Protein AF-A0AAW3TTT3-F1 (afdb_monomer_lite)

Secondary structure (DSSP, 8-state):
--------------PPPPPPPPTTSSS--------------------------------------PPP-PPPTTS-HHHHHHHHTS-HHHHHHHHHHHHHHHHHHHHHHHHHHHHHHHHHHHHHHHHHHHHHHHHHHHHHHSS-PPPPPPGGGGGSGGGHHHHHHHHHHHHHHHHHHHHHHHHHHHHHHHHHHHHHHHHHHHHHHHHHHHHHHHTHHHHSHHHHHHHHHHHHHHHHHTT--HHHHTT--HHHHHHHHHHHHHHHHHHHHHHHHHHHHHHHHHHTSPPP----TT-----PPP---------------

Foldseek 3Di:
DDDDDDDDDDDDDDDDDDDDDDPPPPPDDDDDDDDDDDDDDDDDDDDDDDDDDDDDDDDDDDPPCDPDQDDDPPDDPVVVVVLVVDDPVVNVVVSVVVVVVVVVVVVVVVVVVVVVVVVVVVVVVVVVVVVVVLVVVLVVLPPDQQDQQDPVLVVDPVSVVVSVVSNVSNVVSVVSNVVSVVVVVVVVVVVVVVVVVVVVVQVVVQLVLLCVLPPPCSVDPVSVVVLLVLLQVLCVVVPQHPVNSVVDTSVRSSVSVVVVVVVVVVVVVVVVVVVVCVVVVVVVDPDDPPPPPPDDDDDDDDPDDDDDDDDDDDDDD

Structure (mmCIF, N/CA/C/O backbone):
data_AF-A0AAW3TTT3-F1
#
_entry.id   AF-A0AAW3TTT3-F1
#
loop_
_atom_site.group_PDB
_atom_site.id
_atom_site.type_symbol
_atom_site.label_atom_id
_atom_site.label_alt_id
_atom_site.label_comp_id
_atom_site.label_asym_id
_atom_site.label_entity_id
_atom_site.label_seq_id
_atom_site.pdbx_PDB_ins_code
_atom_site.Cartn_x
_atom_site.Cartn_y
_atom_site.Cartn_z
_atom_site.occupancy
_atom_site.B_iso_or_equiv
_atom_site.auth_seq_id
_atom_site.auth_comp_id
_atom_site.auth_asym_id
_atom_site.auth_atom_id
_atom_site.pdbx_PDB_model_num
ATOM 1 N N . MET A 1 1 ? 56.295 34.995 5.410 1.00 41.41 1 MET A N 1
ATOM 2 C CA . MET A 1 1 ? 55.634 36.148 4.771 1.00 41.41 1 MET A CA 1
ATOM 3 C C . MET A 1 1 ? 54.148 35.883 4.845 1.00 41.41 1 MET A C 1
ATOM 5 O O . MET A 1 1 ? 53.588 35.241 3.969 1.00 41.41 1 MET A O 1
ATOM 9 N N . ASP A 1 2 ? 53.576 36.289 5.971 1.00 46.44 2 ASP A N 1
ATOM 10 C CA . ASP A 1 2 ? 52.146 36.433 6.193 1.00 46.44 2 ASP A CA 1
ATOM 11 C C . ASP A 1 2 ? 51.603 37.568 5.333 1.00 46.44 2 ASP A C 1
ATOM 13 O O . ASP A 1 2 ? 52.196 38.645 5.344 1.00 46.44 2 ASP A O 1
ATOM 17 N N . ILE A 1 3 ? 50.460 37.353 4.679 1.00 48.94 3 ILE A N 1
ATOM 18 C CA . ILE A 1 3 ? 49.398 38.362 4.618 1.00 48.94 3 ILE A CA 1
ATOM 19 C C . ILE A 1 3 ? 48.065 37.623 4.761 1.00 48.94 3 ILE A C 1
ATOM 21 O O . ILE A 1 3 ? 47.605 36.931 3.855 1.00 48.94 3 ILE A O 1
ATOM 25 N N . GLN A 1 4 ? 47.485 37.772 5.949 1.00 43.22 4 GLN A N 1
ATOM 26 C CA . GLN A 1 4 ? 46.072 37.570 6.239 1.00 43.22 4 GLN A CA 1
ATOM 27 C C . GLN A 1 4 ? 45.239 38.567 5.425 1.00 43.22 4 GLN A C 1
ATOM 29 O O . GLN A 1 4 ? 45.586 39.743 5.322 1.00 43.22 4 GLN A O 1
ATOM 34 N N . THR A 1 5 ? 44.094 38.136 4.906 1.00 57.09 5 THR A N 1
ATOM 35 C CA . THR A 1 5 ? 42.987 39.055 4.627 1.00 57.09 5 THR A CA 1
ATOM 36 C C . THR A 1 5 ? 41.700 38.394 5.086 1.00 57.09 5 THR A C 1
ATOM 38 O O . THR A 1 5 ? 41.160 37.500 4.443 1.00 57.09 5 THR A O 1
ATOM 41 N N . GLU A 1 6 ? 41.270 38.844 6.255 1.00 47.69 6 GLU A N 1
ATOM 42 C CA . GLU A 1 6 ? 39.963 38.647 6.854 1.00 47.69 6 GLU A CA 1
ATOM 43 C C . GLU A 1 6 ? 39.172 39.938 6.611 1.00 47.69 6 GLU A C 1
ATOM 45 O O . GLU A 1 6 ? 39.581 40.989 7.093 1.00 4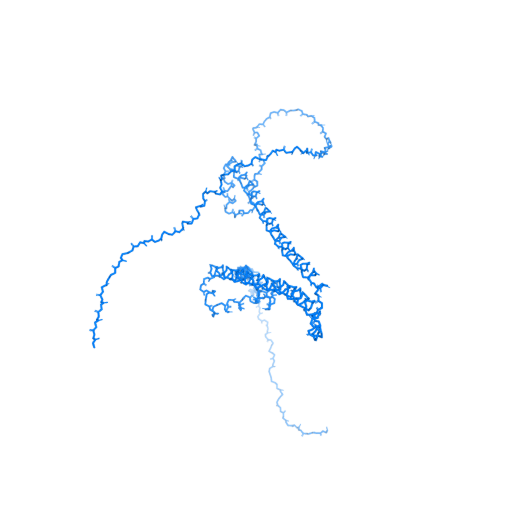7.69 6 GLU A O 1
ATOM 50 N N . VAL A 1 7 ? 38.065 39.868 5.863 1.00 49.41 7 VAL A N 1
ATOM 51 C CA . VAL A 1 7 ? 36.917 40.785 5.980 1.00 49.41 7 VAL A CA 1
ATOM 52 C C . VAL A 1 7 ? 35.654 39.996 5.607 1.00 49.41 7 VAL A C 1
ATOM 54 O O . VAL A 1 7 ? 35.405 39.741 4.436 1.00 49.41 7 VAL A O 1
ATOM 57 N N . ALA A 1 8 ? 34.965 39.504 6.640 1.00 44.03 8 ALA A N 1
ATOM 58 C CA . ALA A 1 8 ? 33.562 39.757 7.013 1.00 44.03 8 ALA A CA 1
ATOM 59 C C . ALA A 1 8 ? 32.440 39.953 5.943 1.00 44.03 8 ALA A C 1
ATOM 61 O O . ALA A 1 8 ? 32.685 40.329 4.803 1.00 44.03 8 ALA A O 1
ATOM 62 N N . PRO A 1 9 ? 31.169 39.717 6.336 1.00 47.50 9 PRO A N 1
ATOM 63 C CA . PRO A 1 9 ? 30.180 38.975 5.557 1.00 47.50 9 PRO A CA 1
ATOM 64 C C . PRO A 1 9 ? 29.129 39.864 4.875 1.00 47.50 9 PRO A C 1
ATOM 66 O O . PRO A 1 9 ? 28.714 40.885 5.418 1.00 47.50 9 PRO A O 1
ATOM 69 N N . SER A 1 10 ? 28.635 39.435 3.712 1.00 47.44 10 SER A N 1
ATOM 70 C CA . SER A 1 10 ? 27.500 40.069 3.032 1.00 47.44 10 SER A CA 1
ATOM 71 C C . SER A 1 10 ? 26.221 39.258 3.238 1.00 47.44 10 SER A C 1
ATOM 73 O O . SER A 1 10 ? 26.078 38.142 2.749 1.00 47.44 10 SER A O 1
ATOM 75 N N . GLU A 1 11 ? 25.359 39.854 4.053 1.00 41.28 11 GLU A N 1
ATOM 76 C CA . GLU A 1 11 ? 23.896 39.904 4.037 1.00 41.28 11 GLU A CA 1
ATOM 77 C C . GLU A 1 11 ? 23.086 38.852 3.257 1.00 41.28 11 GLU A C 1
ATOM 79 O O . GLU A 1 11 ? 23.203 38.633 2.053 1.00 41.28 11 GLU A O 1
ATOM 84 N N . GLN A 1 12 ? 22.140 38.300 4.017 1.00 41.38 12 GLN A N 1
ATOM 85 C CA . GLN A 1 12 ? 20.938 37.588 3.614 1.00 41.38 12 GLN A CA 1
ATOM 86 C C . GLN A 1 12 ? 20.256 38.162 2.366 1.00 41.38 12 GLN A C 1
ATOM 88 O O . GLN A 1 12 ? 19.841 39.316 2.329 1.00 41.38 12 GLN A O 1
ATOM 93 N N . THR A 1 13 ? 19.946 37.276 1.425 1.00 39.47 13 THR A N 1
ATOM 94 C CA . THR A 1 13 ? 18.666 37.325 0.713 1.00 39.47 13 THR A CA 1
ATOM 95 C C . THR A 1 13 ? 17.972 35.982 0.962 1.00 39.47 13 THR A C 1
ATOM 97 O O . THR A 1 13 ? 18.547 34.947 0.619 1.00 39.47 13 THR A O 1
ATOM 100 N N . PRO A 1 14 ? 16.790 35.938 1.603 1.00 41.44 14 PRO A N 1
ATOM 101 C CA . PRO A 1 14 ? 16.060 34.692 1.776 1.00 41.44 14 PRO A CA 1
ATOM 102 C C . PRO A 1 14 ? 15.485 34.287 0.416 1.00 41.44 14 PRO A C 1
ATOM 104 O O . PRO A 1 14 ? 14.580 34.935 -0.108 1.00 41.44 14 PRO A O 1
ATOM 107 N N . ALA A 1 15 ? 16.035 33.229 -0.177 1.00 41.84 15 ALA A N 1
ATOM 108 C CA . ALA A 1 15 ? 15.422 32.588 -1.327 1.00 41.84 15 ALA A CA 1
ATOM 109 C C . ALA A 1 15 ? 14.057 32.035 -0.898 1.00 41.84 15 ALA A C 1
ATOM 111 O O . ALA A 1 15 ? 13.948 31.256 0.051 1.00 41.84 15 ALA A O 1
ATOM 112 N N . ALA A 1 16 ? 13.025 32.518 -1.581 1.00 41.75 16 ALA A N 1
ATOM 113 C CA . ALA A 1 16 ? 11.632 32.198 -1.361 1.00 41.75 16 ALA A CA 1
ATOM 114 C C . ALA A 1 16 ? 11.390 30.681 -1.341 1.00 41.75 16 ALA A C 1
ATOM 116 O O . ALA A 1 16 ? 11.766 29.955 -2.261 1.00 41.75 16 ALA A O 1
ATOM 117 N N . GLN A 1 17 ? 10.715 30.232 -0.285 1.00 45.31 17 GLN A N 1
ATOM 118 C CA . GLN A 1 17 ? 10.024 28.949 -0.242 1.00 45.31 17 GLN A CA 1
ATOM 119 C C . GLN A 1 17 ? 9.038 28.871 -1.420 1.00 45.31 17 GLN A C 1
ATOM 121 O O . GLN A 1 17 ? 8.260 29.812 -1.603 1.00 45.31 17 GLN A O 1
ATOM 126 N N . PRO A 1 18 ? 8.994 27.778 -2.200 1.00 46.84 18 PRO A N 1
ATOM 127 C CA . PRO A 1 18 ? 7.818 27.504 -3.006 1.00 46.84 18 PRO A CA 1
ATOM 128 C C . PRO A 1 18 ? 6.651 27.223 -2.052 1.00 46.84 18 PRO A C 1
ATOM 130 O O . PRO A 1 18 ? 6.706 26.313 -1.224 1.00 46.84 18 PRO A O 1
ATOM 133 N N . ALA A 1 19 ? 5.622 28.064 -2.139 1.00 42.94 19 ALA A N 1
ATOM 134 C CA . ALA A 1 19 ? 4.379 27.918 -1.403 1.00 42.94 19 ALA A CA 1
ATOM 135 C C . ALA A 1 19 ? 3.766 26.535 -1.666 1.00 42.94 19 ALA A C 1
ATOM 137 O O . ALA A 1 19 ? 3.657 26.099 -2.813 1.00 42.94 19 ALA A O 1
ATOM 138 N N . ALA A 1 20 ? 3.358 25.856 -0.594 1.00 45.72 20 ALA A N 1
ATOM 139 C CA . ALA A 1 20 ? 2.513 24.677 -0.683 1.00 45.72 20 ALA A CA 1
ATOM 140 C C . ALA A 1 20 ? 1.214 25.031 -1.438 1.00 45.72 20 ALA A C 1
ATOM 142 O O . ALA A 1 20 ? 0.653 26.103 -1.182 1.00 45.72 20 ALA A O 1
ATOM 143 N N . PRO A 1 21 ? 0.716 24.175 -2.348 1.00 45.91 21 PRO A N 1
ATOM 144 C CA . PRO A 1 21 ? -0.582 24.403 -2.965 1.00 45.91 21 PRO A CA 1
ATOM 145 C C . PRO A 1 21 ? -1.667 24.390 -1.882 1.00 45.91 21 PRO A C 1
ATOM 147 O O . PRO A 1 21 ? -1.799 23.440 -1.110 1.00 45.91 21 PRO A O 1
ATOM 150 N N . SER A 1 22 ? -2.410 25.494 -1.809 1.00 40.44 22 SER A N 1
ATOM 151 C CA . SER A 1 22 ? -3.561 25.668 -0.929 1.00 40.44 22 SER A CA 1
ATOM 152 C C . SER A 1 22 ? -4.666 24.676 -1.298 1.00 40.44 22 SER A C 1
ATOM 154 O O . SER A 1 22 ? -4.992 24.501 -2.470 1.00 40.44 22 SER A O 1
ATOM 156 N N . LEU A 1 23 ? -5.284 24.071 -0.284 1.00 44.44 23 LEU A N 1
ATOM 157 C CA . LEU A 1 23 ? -6.345 23.060 -0.371 1.00 44.44 23 LEU A CA 1
ATOM 158 C C . LEU A 1 23 ? -7.717 23.636 -0.803 1.00 44.44 23 LEU A C 1
ATOM 160 O O . LEU A 1 23 ? -8.756 23.044 -0.518 1.00 44.44 23 LEU A O 1
ATOM 164 N N . THR A 1 24 ? -7.725 24.803 -1.452 1.00 42.41 24 THR A N 1
ATOM 165 C CA . THR A 1 24 ? -8.931 25.595 -1.751 1.00 42.41 24 THR A CA 1
ATOM 166 C C . THR A 1 24 ? -9.282 25.626 -3.245 1.00 42.41 24 THR A C 1
ATOM 168 O O . THR A 1 24 ? -10.415 25.946 -3.578 1.00 42.41 24 THR A O 1
ATOM 171 N N . ASP A 1 25 ? -8.389 25.191 -4.140 1.00 43.12 25 ASP A N 1
ATOM 172 C CA . ASP A 1 25 ? -8.646 25.160 -5.595 1.00 43.12 25 ASP A CA 1
ATOM 173 C C . ASP A 1 25 ? -9.154 23.796 -6.115 1.00 43.12 25 ASP A C 1
ATOM 175 O O . ASP A 1 25 ? -9.254 23.579 -7.318 1.00 43.12 25 ASP A O 1
ATOM 179 N N . MET A 1 26 ? -9.504 22.856 -5.225 1.00 40.53 26 MET A N 1
ATOM 180 C CA . MET A 1 26 ? -9.947 21.499 -5.601 1.00 40.53 26 MET A CA 1
ATOM 181 C C . MET A 1 26 ? -11.478 21.296 -5.562 1.00 40.53 26 MET A C 1
ATOM 183 O O . MET A 1 26 ? -11.945 20.161 -5.630 1.00 40.53 26 MET A O 1
ATOM 187 N N . TYR A 1 27 ? -12.261 22.377 -5.442 1.00 51.97 27 TYR A N 1
ATOM 188 C CA . TYR A 1 27 ? -13.736 22.353 -5.434 1.00 51.97 27 TYR A CA 1
ATOM 189 C C . TYR A 1 27 ? -14.344 23.524 -6.217 1.00 51.97 27 TYR A C 1
ATOM 191 O O . TYR A 1 27 ? -15.180 24.268 -5.706 1.00 51.97 27 TYR A O 1
ATOM 199 N N . GLY A 1 28 ? -13.922 23.703 -7.464 1.00 48.12 28 GLY A N 1
ATOM 200 C CA . GLY A 1 28 ? -14.457 24.765 -8.307 1.00 48.12 28 GLY A CA 1
ATOM 201 C C . GLY A 1 28 ? -14.342 24.458 -9.788 1.00 48.12 28 GLY A C 1
ATOM 202 O O . GLY A 1 28 ? -13.637 25.176 -10.479 1.00 48.12 28 GLY A O 1
ATOM 203 N N . ASP A 1 29 ? -15.028 23.417 -10.263 1.00 35.75 29 ASP A N 1
ATOM 204 C CA . ASP A 1 29 ? -15.544 23.434 -11.634 1.00 35.75 29 ASP A CA 1
ATOM 205 C C . ASP A 1 29 ? -16.764 22.509 -11.766 1.00 35.75 29 ASP A C 1
ATOM 207 O O . ASP A 1 29 ? -16.681 21.286 -11.625 1.00 35.75 29 ASP A O 1
ATOM 211 N N . GLU A 1 30 ? -17.928 23.124 -11.968 1.00 49.16 30 GLU A N 1
ATOM 212 C CA . GLU A 1 30 ? -19.185 22.463 -12.302 1.00 49.16 30 GLU A CA 1
ATOM 213 C C . GLU A 1 30 ? -19.121 21.983 -13.759 1.00 49.16 30 GLU A C 1
ATOM 215 O O . GLU A 1 30 ? -19.454 22.719 -14.686 1.00 49.16 30 GLU A O 1
ATOM 220 N N . ALA A 1 31 ? -18.743 20.724 -13.979 1.00 37.03 31 ALA A N 1
ATOM 221 C CA . ALA A 1 31 ? -18.967 20.066 -15.262 1.00 37.03 31 ALA A CA 1
ATOM 222 C C . ALA A 1 31 ? -20.320 19.337 -15.242 1.00 37.03 31 ALA A C 1
ATOM 224 O O . ALA A 1 31 ? -20.496 18.300 -14.602 1.00 37.03 31 ALA A O 1
ATOM 225 N N . GLN A 1 32 ? -21.279 19.935 -15.949 1.00 41.25 32 GLN A N 1
ATOM 226 C CA . GLN A 1 32 ? -22.597 19.406 -16.292 1.00 41.25 32 GLN A CA 1
ATOM 227 C C . GLN A 1 32 ? -22.529 17.960 -16.808 1.00 41.25 32 GLN A C 1
ATOM 229 O O . GLN A 1 32 ? -21.803 17.669 -17.757 1.00 41.25 32 GLN A O 1
ATOM 234 N N . ILE A 1 33 ? -23.359 17.076 -16.249 1.00 36.59 33 ILE A N 1
ATOM 235 C CA . ILE A 1 33 ? -23.703 15.791 -16.867 1.00 36.59 33 ILE A CA 1
ATOM 236 C C . ILE A 1 33 ? -25.218 15.788 -17.087 1.00 36.59 33 ILE A C 1
ATOM 238 O O . ILE A 1 33 ? -25.996 15.847 -16.134 1.00 36.59 33 ILE A O 1
ATOM 242 N N . GLU A 1 34 ? -25.621 15.774 -18.358 1.00 37.22 34 GLU A N 1
ATOM 243 C CA . GLU A 1 34 ? -27.011 15.628 -18.794 1.00 37.22 34 GLU A CA 1
ATOM 244 C C . GLU A 1 34 ? -27.619 14.296 -18.312 1.00 37.22 34 GLU A C 1
ATOM 246 O O . GLU A 1 34 ? -26.939 13.264 -18.319 1.00 37.22 34 GLU A O 1
ATOM 251 N N . PRO A 1 35 ? -28.911 14.263 -17.944 1.00 36.41 35 PRO A N 1
ATOM 252 C CA . PRO A 1 35 ? -29.592 13.021 -17.615 1.00 36.41 35 PRO A CA 1
ATOM 253 C C . PRO A 1 35 ? -29.967 12.277 -18.904 1.00 36.41 35 PRO A C 1
ATOM 255 O O . PRO A 1 35 ? -30.795 12.743 -19.684 1.00 36.41 35 PRO A O 1
ATOM 258 N N . THR A 1 36 ? -29.380 11.098 -19.120 1.00 32.34 36 THR A N 1
ATOM 259 C CA . THR A 1 36 ? -29.882 10.149 -20.123 1.00 32.34 36 THR A CA 1
ATOM 260 C C . THR A 1 36 ? -31.018 9.324 -19.519 1.00 32.34 36 THR A C 1
ATOM 262 O O . THR A 1 36 ? -30.881 8.724 -18.455 1.00 32.34 36 THR A O 1
ATOM 265 N N . ASP A 1 37 ? -32.139 9.353 -20.229 1.00 40.72 37 ASP A N 1
ATOM 266 C CA . ASP A 1 37 ? -33.430 8.727 -19.959 1.00 40.72 37 ASP A CA 1
ATOM 267 C C . ASP A 1 37 ? -33.336 7.188 -19.854 1.00 40.72 37 ASP A C 1
ATOM 269 O O . ASP A 1 37 ? -32.706 6.531 -20.686 1.00 40.72 37 ASP A O 1
ATOM 273 N N . GLY A 1 38 ? -33.982 6.599 -18.844 1.00 30.06 38 GLY A N 1
ATOM 274 C CA . GLY A 1 38 ? -33.987 5.154 -18.597 1.00 30.06 38 GLY A CA 1
ATOM 275 C C . GLY A 1 38 ? -35.091 4.752 -17.618 1.00 30.06 38 GLY A C 1
ATOM 276 O O . GLY A 1 38 ? -34.942 4.885 -16.407 1.00 30.06 38 GLY A O 1
ATOM 277 N N . GLN A 1 39 ? -36.217 4.301 -18.169 1.00 34.72 39 GLN A N 1
ATOM 278 C CA . GLN A 1 39 ? -37.490 4.050 -17.485 1.00 34.72 39 GLN A CA 1
ATOM 279 C C . GLN A 1 39 ? -37.448 3.022 -16.328 1.00 34.72 39 GLN A C 1
ATOM 281 O O . GLN A 1 39 ? -36.688 2.055 -16.387 1.00 34.72 39 GLN A O 1
ATOM 286 N N . PRO A 1 40 ? -38.345 3.153 -15.326 1.00 36.12 40 PRO A N 1
ATOM 287 C CA . PRO A 1 40 ? -38.534 2.172 -14.259 1.00 36.12 40 PRO A CA 1
ATOM 288 C C . PRO A 1 40 ? -39.534 1.069 -14.654 1.00 36.12 40 PRO A C 1
ATOM 290 O O . PRO A 1 40 ? -40.671 1.354 -15.032 1.00 36.12 40 PRO A O 1
ATOM 293 N N . GLN A 1 41 ? -39.148 -0.201 -14.498 1.00 35.31 41 GLN A N 1
ATOM 294 C CA . GLN A 1 41 ? -40.085 -1.329 -14.536 1.00 35.31 41 GLN A CA 1
ATOM 295 C C . GLN A 1 41 ? -40.748 -1.515 -13.164 1.00 35.31 41 GLN A C 1
ATOM 297 O O . GLN A 1 41 ? -40.110 -1.882 -12.180 1.00 35.31 41 GLN A O 1
ATOM 302 N N . GLN A 1 42 ? -42.051 -1.226 -13.135 1.00 33.91 42 GLN A N 1
ATOM 303 C CA . GLN A 1 42 ? -43.008 -1.661 -12.124 1.00 33.91 42 GLN A CA 1
ATOM 304 C C . GLN A 1 42 ? -43.242 -3.168 -12.253 1.00 33.91 42 GLN A C 1
ATOM 306 O O . GLN A 1 42 ? -43.575 -3.628 -13.339 1.00 33.91 42 GLN A O 1
ATOM 311 N N . ASP A 1 43 ? -43.206 -3.891 -11.136 1.00 31.08 43 ASP A N 1
ATOM 312 C CA . ASP A 1 43 ? -44.006 -5.103 -10.972 1.00 31.08 43 ASP A CA 1
ATOM 313 C C . ASP A 1 43 ? -44.864 -4.944 -9.718 1.00 31.08 43 ASP A C 1
ATOM 315 O O . ASP A 1 43 ? -44.426 -5.094 -8.577 1.00 31.08 43 ASP A O 1
ATOM 319 N N . ALA A 1 44 ? -46.114 -4.566 -9.970 1.00 32.19 44 ALA A N 1
ATOM 320 C CA . ALA A 1 44 ? -47.206 -4.637 -9.026 1.00 32.19 44 ALA A CA 1
ATOM 321 C C . ALA A 1 44 ? -47.803 -6.047 -9.080 1.00 32.19 44 ALA A C 1
ATOM 323 O O . ALA A 1 44 ? -48.180 -6.526 -10.149 1.00 32.19 44 ALA A O 1
ATOM 324 N N . ARG A 1 45 ? -47.983 -6.681 -7.920 1.00 29.17 45 ARG A N 1
ATOM 325 C CA . ARG A 1 45 ? -48.953 -7.767 -7.772 1.00 29.17 45 ARG A CA 1
ATOM 326 C C . ARG A 1 45 ? -49.803 -7.512 -6.538 1.00 29.17 45 ARG A C 1
ATOM 328 O O . ARG A 1 45 ? -49.385 -7.767 -5.414 1.00 29.17 45 ARG A O 1
ATOM 335 N N . ALA A 1 46 ? -50.990 -6.981 -6.797 1.00 36.31 46 ALA A N 1
ATOM 336 C CA . ALA A 1 46 ? -52.110 -6.925 -5.877 1.00 36.31 46 ALA A CA 1
ATOM 337 C C . ALA A 1 46 ? -53.137 -7.990 -6.292 1.00 36.31 46 ALA A C 1
ATOM 339 O O . ALA A 1 46 ? -53.509 -8.052 -7.459 1.00 36.31 46 ALA A O 1
ATOM 340 N N . GLU A 1 47 ? -53.609 -8.776 -5.327 1.00 32.16 47 GLU A N 1
ATOM 341 C CA . GLU A 1 47 ? -54.927 -9.429 -5.302 1.00 32.16 47 GLU A CA 1
ATOM 342 C C . GLU A 1 47 ? -55.419 -9.253 -3.848 1.00 32.16 47 GLU A C 1
ATOM 344 O O . GLU A 1 47 ? -54.681 -9.583 -2.923 1.00 32.16 47 GLU A O 1
ATOM 349 N N . ALA A 1 48 ? -56.446 -8.432 -3.575 1.00 30.89 48 ALA A N 1
ATOM 350 C CA . ALA A 1 48 ? -57.891 -8.722 -3.682 1.00 30.89 48 ALA A CA 1
ATOM 351 C C . ALA A 1 48 ? -58.309 -9.785 -2.638 1.00 30.89 48 ALA A C 1
ATOM 353 O O . ALA A 1 48 ? -57.677 -10.827 -2.562 1.00 30.89 48 ALA A O 1
ATOM 354 N N . SER A 1 49 ? -59.308 -9.659 -1.762 1.00 30.56 49 SER A N 1
ATOM 355 C CA . SER A 1 49 ? -60.492 -8.807 -1.543 1.00 30.56 49 SER A CA 1
ATOM 356 C C . SER A 1 49 ? -60.829 -8.946 -0.026 1.00 30.56 49 SER A C 1
ATOM 358 O O . SER A 1 49 ? -60.236 -9.788 0.638 1.00 30.56 49 SER A O 1
ATOM 360 N N . GLN A 1 50 ? -61.717 -8.206 0.641 1.00 29.61 50 GLN A N 1
ATOM 361 C CA . GLN A 1 50 ? -63.156 -8.138 0.398 1.00 29.61 50 GLN A CA 1
ATOM 362 C C . GLN A 1 50 ? -63.799 -7.123 1.360 1.00 29.61 50 GLN A C 1
ATOM 364 O O . GLN A 1 50 ? -63.407 -6.998 2.516 1.00 29.61 50 GLN A O 1
ATOM 369 N N . ASP A 1 51 ? -64.784 -6.422 0.816 1.00 33.78 51 ASP A N 1
ATOM 370 C CA . ASP A 1 51 ? -65.685 -5.456 1.431 1.00 33.78 51 ASP A CA 1
ATOM 371 C C . ASP A 1 51 ? -66.718 -6.143 2.343 1.00 33.78 51 ASP A C 1
ATOM 373 O O . ASP A 1 51 ? -67.336 -7.124 1.928 1.00 33.78 51 ASP A O 1
ATOM 377 N N . THR A 1 52 ? -66.938 -5.593 3.539 1.00 29.59 52 THR A N 1
ATOM 378 C CA . THR A 1 52 ? -68.237 -5.625 4.227 1.00 29.59 52 THR A CA 1
ATOM 379 C C . THR A 1 52 ? -68.410 -4.332 5.016 1.00 29.59 52 THR A C 1
ATOM 381 O O . THR A 1 52 ? -67.664 -4.056 5.956 1.00 29.59 52 THR A O 1
ATOM 384 N N . THR A 1 53 ? -69.417 -3.563 4.627 1.00 35.53 53 THR A N 1
ATOM 385 C CA . THR A 1 53 ? -69.965 -2.405 5.332 1.00 35.53 53 THR A CA 1
ATOM 386 C C . THR A 1 53 ? -70.861 -2.855 6.490 1.00 35.53 53 THR A C 1
ATOM 388 O O . THR A 1 53 ? -71.691 -3.741 6.304 1.00 35.53 53 THR A O 1
ATOM 391 N N . ASP A 1 54 ? -70.755 -2.203 7.651 1.00 26.83 54 ASP A N 1
ATOM 392 C CA . ASP A 1 54 ? -71.885 -2.013 8.570 1.00 26.83 54 ASP A CA 1
ATOM 393 C C . ASP A 1 54 ? -71.702 -0.715 9.374 1.00 26.83 54 ASP A C 1
ATOM 395 O O . ASP A 1 54 ? -70.582 -0.313 9.692 1.00 26.83 54 ASP A O 1
ATOM 399 N N . ALA A 1 55 ? -72.812 -0.026 9.616 1.00 35.28 55 ALA A N 1
ATOM 400 C CA . ALA A 1 55 ? -72.902 1.321 10.163 1.00 35.28 55 ALA A CA 1
ATOM 401 C C . ALA A 1 55 ? -73.283 1.297 11.653 1.00 35.28 55 ALA A C 1
ATOM 403 O O . ALA A 1 55 ? -74.132 0.505 12.050 1.00 35.28 55 ALA A O 1
ATOM 404 N N . GLY A 1 56 ? -72.759 2.232 12.456 1.00 27.83 56 GLY A N 1
ATOM 405 C CA . GLY A 1 56 ? -73.312 2.506 13.788 1.00 27.83 56 GLY A CA 1
ATOM 406 C C . GLY A 1 56 ? -72.373 3.198 14.780 1.00 27.83 56 GLY A C 1
ATOM 407 O O . GLY A 1 56 ? -71.568 2.535 15.413 1.00 27.83 56 GLY A O 1
ATOM 408 N N . ASP A 1 57 ? -72.558 4.514 14.897 1.00 26.83 57 ASP A N 1
ATOM 409 C CA . ASP A 1 57 ? -72.816 5.269 16.140 1.00 26.83 57 ASP A CA 1
ATOM 410 C C . ASP A 1 57 ? -71.782 5.352 17.295 1.00 26.83 57 ASP A C 1
ATOM 412 O O . ASP A 1 57 ? -71.391 4.361 17.900 1.00 26.83 57 ASP A O 1
ATOM 416 N N . ASP A 1 58 ? -71.447 6.616 17.596 1.00 33.25 58 ASP A N 1
ATOM 417 C CA . ASP A 1 58 ? -71.008 7.274 18.840 1.00 33.25 58 ASP A CA 1
ATOM 418 C C . ASP A 1 58 ? -70.069 6.588 19.858 1.00 33.25 58 ASP A C 1
ATOM 420 O O . ASP A 1 58 ? -70.424 5.641 20.556 1.00 33.25 58 ASP A O 1
ATOM 424 N N . GLY A 1 59 ? -68.932 7.257 20.119 1.00 34.25 59 GLY A N 1
ATOM 425 C CA . GLY A 1 59 ? -68.270 7.221 21.429 1.00 34.25 59 GLY A CA 1
ATOM 426 C C . GLY A 1 59 ? -66.740 7.301 21.416 1.00 34.25 59 GLY A C 1
ATOM 427 O O . GLY A 1 59 ? -66.077 6.344 21.049 1.00 34.25 59 GLY A O 1
ATOM 428 N N . GLU A 1 60 ? -66.220 8.412 21.952 1.00 30.52 60 GLU A N 1
ATOM 429 C CA . GLU A 1 60 ? -64.840 8.659 22.425 1.00 30.52 60 GLU A CA 1
ATOM 430 C C . GLU A 1 60 ? -63.753 9.043 21.391 1.00 30.52 60 GLU A C 1
ATOM 432 O O . GLU A 1 60 ? -63.667 8.480 20.301 1.00 30.52 60 GLU A O 1
ATOM 437 N N . PRO A 1 61 ? -62.897 10.043 21.710 1.00 39.75 61 PRO A N 1
ATOM 438 C CA . PRO A 1 61 ? -61.778 10.408 20.855 1.00 39.75 61 PRO A CA 1
ATOM 439 C C . PRO A 1 61 ? -60.779 9.251 20.810 1.00 39.75 61 PRO A C 1
ATOM 441 O O . PRO A 1 61 ? -60.184 8.886 21.822 1.00 39.75 61 PRO A O 1
ATOM 444 N N . ALA A 1 62 ? -60.614 8.702 19.608 1.00 35.28 62 ALA A N 1
ATOM 445 C CA . ALA A 1 62 ? -59.607 7.718 19.265 1.00 35.28 62 ALA A CA 1
ATOM 446 C C . ALA A 1 62 ? -58.222 8.174 19.744 1.00 35.28 62 ALA A C 1
ATOM 448 O O . ALA A 1 62 ? -57.713 9.213 19.313 1.00 35.28 62 ALA A O 1
ATOM 449 N N . ASP A 1 63 ? -57.616 7.370 20.615 1.00 43.75 63 ASP A N 1
ATOM 450 C CA . ASP A 1 63 ? -56.176 7.390 20.823 1.00 43.75 63 ASP A CA 1
ATOM 451 C C . ASP A 1 63 ? -55.544 7.008 19.480 1.00 43.75 63 ASP A C 1
ATOM 453 O O . ASP A 1 63 ? -55.754 5.913 18.949 1.00 43.75 63 ASP A O 1
ATOM 457 N N . VAL A 1 64 ? -54.904 7.984 18.844 1.00 41.91 64 VAL A N 1
ATOM 458 C CA . VAL A 1 64 ? -54.339 7.839 17.506 1.00 41.91 64 VAL A CA 1
ATOM 459 C C . VAL A 1 64 ? -53.079 6.996 17.658 1.00 41.91 64 VAL A C 1
ATOM 461 O O . VAL A 1 64 ? -52.008 7.529 17.943 1.00 41.91 64 VAL A O 1
ATOM 464 N N . ASP A 1 65 ? -53.211 5.680 17.503 1.00 50.91 65 ASP A N 1
ATOM 465 C CA . ASP A 1 65 ? -52.092 4.737 17.558 1.00 50.91 65 ASP A CA 1
ATOM 466 C C . ASP A 1 65 ? -51.208 4.925 16.309 1.00 50.91 65 ASP A C 1
ATOM 468 O O . ASP A 1 65 ? -51.347 4.272 15.271 1.00 50.91 65 ASP A O 1
ATOM 472 N N . LEU A 1 66 ? -50.355 5.949 16.367 1.00 51.19 66 LEU A N 1
ATOM 473 C CA . LEU A 1 66 ? -49.371 6.277 15.343 1.00 51.19 66 LEU A CA 1
ATOM 474 C C . LEU A 1 66 ? -48.260 5.212 15.363 1.00 51.19 66 LEU A C 1
ATOM 476 O O . LEU A 1 66 ? -47.734 4.898 16.433 1.00 51.19 66 LEU A O 1
ATOM 480 N N . PRO A 1 67 ? -47.824 4.691 14.198 1.00 62.12 67 PRO A N 1
ATOM 481 C CA . PRO A 1 67 ? -46.858 3.593 14.132 1.00 62.12 67 PRO A CA 1
ATOM 482 C C . PRO A 1 67 ? -45.557 3.964 14.848 1.00 62.12 67 PRO A C 1
ATOM 484 O O . PRO A 1 67 ? -44.978 5.005 14.562 1.00 62.12 67 PRO A O 1
ATOM 487 N N . THR A 1 68 ? -45.085 3.147 15.789 1.00 64.25 68 THR A N 1
ATOM 488 C CA . THR A 1 68 ? -43.870 3.427 16.583 1.00 64.25 68 THR A CA 1
ATOM 489 C C . THR A 1 68 ? -42.651 3.649 15.673 1.00 64.25 68 THR A C 1
ATOM 491 O O . THR A 1 68 ? -42.436 2.890 14.732 1.00 64.25 68 THR A O 1
ATOM 494 N N . ILE A 1 69 ? -41.865 4.704 15.924 1.00 70.19 69 ILE A N 1
ATOM 495 C CA . ILE A 1 69 ? -40.625 4.967 15.177 1.00 70.19 69 ILE A CA 1
ATOM 496 C C . ILE A 1 69 ? -39.515 4.147 15.807 1.00 70.19 69 ILE A C 1
ATOM 498 O O . ILE A 1 69 ? -39.135 4.387 16.955 1.00 70.19 69 ILE A O 1
ATOM 502 N N . ASP A 1 70 ? -38.986 3.198 15.043 1.00 65.06 70 ASP A N 1
ATOM 503 C CA . ASP A 1 70 ? -37.866 2.389 15.494 1.00 65.06 70 ASP A CA 1
ATOM 504 C C . ASP A 1 70 ? -36.615 3.250 15.692 1.00 65.06 70 ASP A C 1
ATOM 506 O O . ASP A 1 70 ? -36.160 3.979 14.807 1.00 65.06 70 ASP A O 1
ATOM 510 N N . THR A 1 71 ? -36.041 3.146 16.890 1.00 68.75 71 THR A N 1
ATOM 511 C CA . THR A 1 71 ? -34.761 3.773 17.221 1.00 68.75 71 THR A CA 1
ATOM 512 C C . THR A 1 71 ? -33.638 3.217 16.344 1.00 68.75 71 THR A C 1
ATOM 514 O O . THR A 1 71 ? -33.635 2.013 16.059 1.00 68.75 71 THR A O 1
ATOM 517 N N . PRO A 1 72 ? -32.605 4.014 16.026 1.00 70.88 72 PRO A N 1
ATOM 518 C CA . PRO A 1 72 ? -31.451 3.520 15.287 1.00 70.88 72 PRO A CA 1
ATOM 519 C C . PRO A 1 72 ? -30.778 2.326 15.981 1.00 70.88 72 PRO A C 1
ATOM 521 O O . PRO A 1 72 ? -30.478 2.349 17.180 1.00 70.88 72 PRO A O 1
ATOM 524 N N . THR A 1 73 ? -30.515 1.259 15.224 1.00 68.81 73 THR A N 1
ATOM 525 C CA . THR A 1 73 ? -30.013 -0.016 15.765 1.00 68.81 73 THR A CA 1
ATOM 526 C C . THR A 1 73 ? -28.648 0.131 16.445 1.00 68.81 73 THR A C 1
ATOM 528 O O . THR A 1 73 ? -28.404 -0.516 17.466 1.00 68.81 73 THR A O 1
ATOM 531 N N . SER A 1 74 ? -27.804 1.032 15.937 1.00 72.12 74 SER A N 1
ATOM 532 C CA . SER A 1 74 ? -26.433 1.304 16.388 1.00 72.12 74 SER A CA 1
ATOM 533 C C . SER A 1 74 ? -26.332 2.102 17.693 1.00 72.12 74 SER A C 1
ATOM 535 O O . SER A 1 74 ? -25.237 2.243 18.236 1.00 72.12 74 SER A O 1
ATOM 537 N N . TRP A 1 75 ? -27.444 2.620 18.222 1.00 77.69 75 TRP A N 1
ATOM 538 C CA . TRP A 1 75 ? -27.415 3.450 19.424 1.00 77.69 75 TRP A CA 1
ATOM 539 C C . TRP A 1 75 ? -27.306 2.614 20.703 1.00 77.69 75 TRP A C 1
ATOM 541 O O . TRP A 1 75 ? -27.890 1.528 20.828 1.00 77.69 75 TRP A O 1
ATOM 551 N N . ALA A 1 76 ? -26.563 3.148 21.672 1.00 79.94 76 ALA A N 1
ATOM 552 C CA . ALA A 1 76 ? -26.485 2.602 23.018 1.00 79.94 76 ALA A CA 1
ATOM 553 C C . ALA A 1 76 ? -27.844 2.722 23.737 1.00 79.94 76 ALA A C 1
ATOM 555 O O . ALA A 1 76 ? -28.719 3.493 23.340 1.00 79.94 76 ALA A O 1
ATOM 556 N N . LYS A 1 77 ? -28.058 1.890 24.761 1.00 78.06 77 LYS A N 1
ATOM 557 C CA . LYS A 1 77 ? -29.367 1.736 25.416 1.00 78.06 77 LYS A CA 1
ATOM 558 C C . LYS A 1 77 ? -29.869 3.041 26.047 1.00 78.06 77 LYS A C 1
ATOM 560 O O . LYS A 1 77 ? -31.023 3.397 25.873 1.00 78.06 77 LYS A O 1
ATOM 565 N N . ASP A 1 78 ? -28.976 3.767 26.697 1.00 73.69 78 ASP A N 1
ATOM 566 C CA . ASP A 1 78 ? -29.196 5.102 27.251 1.00 73.69 78 ASP A CA 1
ATOM 567 C C . ASP A 1 78 ? -29.636 6.125 26.190 1.00 73.69 78 ASP A C 1
ATOM 569 O O . ASP A 1 78 ? -30.574 6.885 26.415 1.00 73.69 78 ASP A O 1
ATOM 573 N N . ALA A 1 79 ? -29.027 6.106 25.003 1.00 77.69 79 ALA A N 1
ATOM 574 C CA . ALA A 1 79 ? -29.428 6.975 23.896 1.00 77.69 79 ALA A CA 1
ATOM 575 C C . ALA A 1 79 ? -30.804 6.598 23.311 1.00 77.69 79 ALA A C 1
ATOM 577 O O . ALA A 1 79 ? -31.564 7.476 22.898 1.00 77.69 79 ALA A O 1
ATOM 578 N N . LYS A 1 80 ? -31.150 5.304 23.307 1.00 82.75 80 LYS A N 1
ATOM 579 C CA . LYS A 1 80 ? -32.477 4.811 22.899 1.00 82.75 80 LYS A CA 1
ATOM 580 C C . LYS A 1 80 ? -33.565 5.208 23.898 1.00 82.75 80 LYS A C 1
ATOM 582 O O . LYS A 1 80 ? -34.638 5.636 23.482 1.00 82.75 80 LYS A O 1
ATOM 587 N N . ASP A 1 81 ? -33.264 5.141 25.192 1.00 81.44 81 ASP A N 1
ATOM 588 C CA . ASP A 1 81 ? -34.182 5.545 26.262 1.00 81.44 81 ASP A CA 1
ATOM 589 C C . ASP A 1 81 ? -34.454 7.064 26.214 1.00 81.44 81 ASP A C 1
ATOM 591 O O . ASP A 1 81 ? -35.598 7.502 26.343 1.00 81.44 81 ASP A O 1
ATOM 595 N N . VAL A 1 82 ? -33.425 7.879 25.938 1.00 80.62 82 VAL A N 1
ATOM 596 C CA . VAL A 1 82 ? -33.587 9.328 25.717 1.00 80.62 82 VAL A CA 1
ATOM 597 C C . VAL A 1 82 ? -34.417 9.605 24.462 1.00 80.62 82 VAL A C 1
ATOM 599 O O . VAL A 1 82 ? -35.316 10.440 24.515 1.00 80.62 82 VAL A O 1
ATOM 602 N N . PHE A 1 83 ? -34.184 8.890 23.359 1.00 83.50 83 PHE A N 1
ATOM 603 C CA . PHE A 1 83 ? -34.970 9.040 22.129 1.00 83.50 83 PHE A CA 1
ATOM 604 C C . PHE A 1 83 ? -36.455 8.730 22.342 1.00 83.50 83 PHE A C 1
ATOM 606 O O . PHE A 1 83 ? -37.307 9.492 21.891 1.00 83.50 83 PHE A O 1
ATOM 613 N N . ALA A 1 84 ? -36.766 7.666 23.088 1.00 84.38 84 ALA A N 1
ATOM 614 C CA . ALA A 1 84 ? -38.140 7.300 23.424 1.00 84.38 84 ALA A CA 1
ATOM 615 C C . ALA A 1 84 ? -38.863 8.384 24.247 1.00 84.38 84 ALA A C 1
ATOM 617 O O . ALA A 1 84 ? -40.083 8.506 24.163 1.00 84.38 84 ALA A O 1
ATOM 618 N N . SER A 1 85 ? -38.118 9.197 25.008 1.00 85.38 85 SER A N 1
ATOM 619 C CA . SER A 1 85 ? -38.664 10.326 25.776 1.00 85.38 85 SER A CA 1
ATOM 620 C C . SER A 1 85 ? -38.889 11.608 24.959 1.00 85.38 85 SER A C 1
ATOM 622 O O . SER A 1 85 ? -39.501 12.552 25.461 1.00 85.38 85 SER A O 1
ATOM 624 N N . LEU A 1 86 ? -38.401 11.672 23.713 1.00 85.12 86 LEU A N 1
ATOM 625 C CA . LEU A 1 86 ? -38.555 12.851 22.859 1.00 85.12 86 LEU A CA 1
ATOM 626 C C . LEU A 1 86 ? -39.969 12.949 22.265 1.00 85.12 86 LEU A C 1
ATOM 628 O O . LEU A 1 86 ? -40.598 11.921 22.015 1.00 85.12 86 LEU A O 1
ATOM 632 N N . PRO A 1 87 ? -40.453 14.167 21.951 1.00 89.81 87 PRO A N 1
ATOM 633 C CA . PRO A 1 87 ? -41.687 14.348 21.194 1.00 89.81 87 PRO A CA 1
ATOM 634 C C . PRO A 1 87 ? -41.641 13.638 19.836 1.00 89.81 87 PRO A C 1
ATOM 636 O O . PRO A 1 87 ? -40.591 13.577 19.194 1.00 89.81 87 PRO A O 1
ATOM 639 N N . ARG A 1 88 ? -42.802 13.169 19.364 1.00 81.12 88 ARG A N 1
ATOM 640 C CA . ARG A 1 88 ? -42.955 12.411 18.112 1.00 81.12 88 ARG A CA 1
ATOM 641 C C . ARG A 1 88 ? -42.291 13.082 16.904 1.00 81.12 88 ARG A C 1
ATOM 643 O O . ARG A 1 88 ? -41.539 12.441 16.182 1.00 81.12 88 ARG A O 1
ATOM 650 N N . GLU A 1 89 ? -42.500 14.382 16.737 1.00 83.44 89 GLU A N 1
ATOM 651 C CA . GLU A 1 89 ? -41.899 15.172 15.654 1.00 83.44 89 GLU A CA 1
ATOM 652 C C . GLU A 1 89 ? -40.358 15.151 15.699 1.00 83.44 89 GLU A C 1
ATOM 654 O O . GLU A 1 89 ? -39.692 15.011 14.673 1.00 83.44 89 GLU A O 1
ATOM 659 N N . ALA A 1 90 ? -39.766 15.210 16.897 1.00 82.69 90 ALA A N 1
ATOM 660 C CA . ALA A 1 90 ? -38.318 15.129 17.066 1.00 82.69 90 ALA A CA 1
ATOM 661 C C . ALA A 1 90 ? -37.783 13.721 16.755 1.00 82.69 90 ALA A C 1
ATOM 663 O O . ALA A 1 90 ? -36.721 13.598 16.144 1.00 82.69 90 ALA A O 1
ATOM 664 N N . GLN A 1 91 ? -38.526 12.667 17.114 1.00 83.75 91 GLN A N 1
ATOM 665 C CA . GLN A 1 91 ? -38.180 11.288 16.760 1.00 83.75 91 GLN A CA 1
ATOM 666 C C . GLN A 1 91 ? -38.164 11.084 15.237 1.00 83.75 91 GLN A C 1
ATOM 668 O O . GLN A 1 91 ? -37.222 10.490 14.718 1.00 83.75 91 GLN A O 1
ATOM 673 N N . GLU A 1 92 ? -39.144 11.630 14.507 1.00 84.31 92 GLU A N 1
ATOM 674 C CA . GLU A 1 92 ? -39.230 11.522 13.039 1.00 84.31 92 GLU A CA 1
ATOM 675 C C . GLU A 1 92 ? -38.063 12.226 12.345 1.00 84.31 92 GLU A C 1
ATOM 677 O O . GLU A 1 92 ? -37.433 11.661 11.447 1.00 84.31 92 GLU A O 1
ATOM 682 N N . ILE A 1 93 ? -37.725 13.439 12.791 1.00 84.12 93 ILE A N 1
ATOM 683 C CA . ILE A 1 93 ? -36.603 14.209 12.238 1.00 84.12 93 ILE A CA 1
ATOM 684 C C . ILE A 1 93 ? -35.276 13.486 12.481 1.00 84.12 93 ILE A C 1
ATOM 686 O O . ILE A 1 93 ? -34.440 13.407 11.579 1.00 84.12 93 ILE A O 1
ATOM 690 N N . ILE A 1 94 ? -35.071 12.962 13.690 1.00 84.62 94 ILE A N 1
ATOM 691 C CA . ILE A 1 94 ? -33.837 12.262 14.054 1.00 84.62 94 ILE A CA 1
ATOM 692 C C . ILE A 1 94 ? -33.735 10.927 13.312 1.00 84.62 94 ILE A C 1
ATOM 694 O O . ILE A 1 94 ? -32.689 10.650 12.731 1.00 84.62 94 ILE A O 1
ATOM 698 N N . ALA A 1 95 ? -34.809 10.135 13.264 1.00 83.88 95 ALA A N 1
ATOM 699 C CA . ALA A 1 95 ? -34.828 8.866 12.541 1.00 83.88 95 ALA A CA 1
ATOM 700 C C . ALA A 1 95 ? -34.557 9.067 11.045 1.00 83.88 95 ALA A C 1
ATOM 702 O O . ALA A 1 95 ? -33.745 8.349 10.464 1.00 83.88 95 ALA A O 1
ATOM 703 N N . LYS A 1 96 ? -35.161 10.094 10.431 1.00 85.00 96 LYS A N 1
ATOM 704 C CA . LYS A 1 96 ? -34.907 10.446 9.030 1.00 85.00 96 LYS A CA 1
ATOM 705 C C . LYS A 1 96 ? -33.451 10.851 8.797 1.00 85.00 96 LYS A C 1
ATOM 707 O O . LYS A 1 96 ? -32.818 10.332 7.884 1.00 85.00 96 LYS A O 1
ATOM 712 N N . ARG A 1 97 ? -32.896 11.729 9.639 1.00 88.81 97 ARG A N 1
ATOM 713 C CA . ARG A 1 97 ? -31.490 12.154 9.526 1.00 88.81 97 ARG A CA 1
ATOM 714 C C . ARG A 1 97 ? -30.514 11.000 9.713 1.00 88.81 97 ARG A C 1
ATOM 716 O O . ARG A 1 97 ? -29.509 10.948 9.011 1.00 88.81 97 ARG A O 1
ATOM 723 N N . GLU A 1 98 ? -30.796 10.091 10.638 1.00 88.50 98 GLU A N 1
ATOM 724 C CA . GLU A 1 98 ? -29.930 8.938 10.867 1.00 88.50 98 GLU A CA 1
ATOM 725 C C . GLU A 1 98 ? -30.029 7.930 9.716 1.00 88.50 98 GLU A C 1
ATOM 727 O O . GLU A 1 98 ? -29.004 7.418 9.279 1.00 88.50 98 GLU A O 1
ATOM 732 N N . ALA A 1 99 ? -31.218 7.718 9.142 1.00 83.56 99 ALA A N 1
ATOM 733 C CA . ALA A 1 99 ? -31.380 6.912 7.931 1.00 83.56 99 ALA A CA 1
ATOM 734 C C . ALA A 1 99 ? -30.636 7.518 6.725 1.00 83.56 99 ALA A C 1
ATOM 736 O O . ALA A 1 99 ? -29.952 6.798 5.994 1.00 83.56 99 ALA A O 1
ATOM 737 N N . ASP A 1 100 ? -30.712 8.840 6.541 1.00 85.75 100 ASP A N 1
ATOM 738 C CA . ASP A 1 100 ? -29.980 9.555 5.488 1.00 85.75 100 ASP A CA 1
ATOM 739 C C . ASP A 1 100 ? -28.461 9.451 5.695 1.00 85.75 100 ASP A C 1
ATOM 741 O O . ASP A 1 100 ? -27.708 9.204 4.748 1.00 85.75 100 ASP A O 1
ATOM 745 N N . ARG A 1 101 ? -28.001 9.578 6.945 1.00 88.56 101 ARG A N 1
ATOM 746 C CA . ARG A 1 101 ? -26.590 9.427 7.318 1.00 88.56 101 ARG A CA 1
ATOM 747 C C . ARG A 1 101 ? -26.092 8.004 7.085 1.00 88.56 101 ARG A C 1
ATOM 749 O O . ARG A 1 101 ? -25.024 7.833 6.503 1.00 88.56 101 ARG A O 1
ATOM 756 N N . GLU A 1 102 ? -26.855 6.997 7.493 1.00 89.31 102 GLU A N 1
ATOM 757 C CA . GLU A 1 102 ? -26.525 5.587 7.285 1.00 89.31 102 GLU A CA 1
ATOM 758 C C . GLU A 1 102 ? -26.425 5.275 5.786 1.00 89.31 102 GLU A C 1
ATOM 760 O O . GLU A 1 102 ? -25.432 4.709 5.324 1.00 89.31 102 GLU A O 1
ATOM 765 N N . LYS A 1 103 ? -27.392 5.744 4.988 1.00 89.62 103 LYS A N 1
ATOM 766 C CA . LYS A 1 103 ? -27.360 5.609 3.528 1.00 89.62 103 LYS A CA 1
ATOM 767 C C . LYS A 1 103 ? -26.139 6.300 2.919 1.00 89.62 103 LYS A C 1
ATOM 769 O O . LYS A 1 103 ? -25.501 5.730 2.031 1.00 89.62 103 LYS A O 1
ATOM 774 N N . PHE A 1 104 ? -25.790 7.496 3.391 1.00 91.25 104 PHE A N 1
ATOM 775 C CA . PHE A 1 104 ? -24.598 8.216 2.942 1.00 91.25 104 PHE A CA 1
ATOM 776 C C . PHE A 1 104 ? -23.313 7.444 3.263 1.00 91.25 104 PHE A C 1
ATOM 778 O O . PHE A 1 104 ? -22.488 7.248 2.372 1.00 91.25 104 PHE A O 1
ATOM 785 N N . VAL A 1 105 ? -23.159 6.943 4.493 1.00 92.19 105 VAL A N 1
ATOM 786 C CA . VAL A 1 105 ? -21.985 6.160 4.914 1.00 92.19 105 VAL A CA 1
ATOM 787 C C . VAL A 1 105 ? -21.872 4.865 4.113 1.00 92.19 105 VAL A C 1
ATOM 789 O O . VAL A 1 105 ? -20.795 4.562 3.602 1.00 92.19 105 VAL A O 1
ATOM 792 N N . GLN A 1 106 ? -22.970 4.129 3.931 1.00 89.44 106 GLN A N 1
ATOM 793 C CA . GLN A 1 106 ? -22.975 2.908 3.121 1.00 89.44 106 GLN A CA 1
ATOM 794 C C . GLN A 1 106 ? -22.618 3.191 1.659 1.00 89.44 106 GLN A C 1
ATOM 796 O O . GLN A 1 106 ? -21.832 2.454 1.063 1.00 89.44 106 GLN A O 1
ATOM 801 N N . THR A 1 107 ? -23.154 4.272 1.086 1.00 93.06 107 THR A N 1
ATOM 802 C CA . THR A 1 107 ? -22.848 4.681 -0.292 1.00 93.06 107 THR A CA 1
ATOM 803 C C . THR A 1 107 ? -21.373 5.046 -0.425 1.00 93.06 107 THR A C 1
ATOM 805 O O . THR A 1 107 ? -20.685 4.489 -1.275 1.00 93.06 107 THR A O 1
ATOM 808 N N . LYS A 1 108 ? -20.846 5.884 0.475 1.00 93.25 108 LYS A N 1
ATOM 809 C CA . LYS A 1 108 ? -19.433 6.282 0.477 1.00 93.25 108 LYS A CA 1
ATOM 810 C C . LYS A 1 108 ? -18.488 5.113 0.735 1.00 93.25 108 LYS A C 1
ATOM 812 O O . LYS A 1 108 ? -17.423 5.056 0.131 1.00 93.25 108 LYS A O 1
ATOM 817 N N . SER A 1 109 ? -18.877 4.159 1.577 1.00 90.50 109 SER A N 1
ATOM 818 C CA . SER A 1 109 ? -18.112 2.932 1.810 1.00 90.50 109 SER A CA 1
ATOM 819 C C . SER A 1 109 ? -18.024 2.075 0.543 1.00 90.50 109 SER A C 1
ATOM 821 O O . SER A 1 109 ? -16.933 1.629 0.186 1.00 90.50 109 SER A O 1
ATOM 823 N N . ARG A 1 110 ? -19.139 1.907 -0.182 1.00 92.25 110 ARG A N 1
ATOM 824 C CA . ARG A 1 110 ? -19.162 1.195 -1.471 1.00 92.25 110 ARG A CA 1
ATOM 825 C C . ARG A 1 110 ? -18.369 1.932 -2.547 1.00 92.25 110 ARG A C 1
ATOM 827 O O . ARG A 1 110 ? -17.584 1.299 -3.240 1.00 92.25 110 ARG A O 1
ATOM 834 N N . GLU A 1 111 ? -18.527 3.250 -2.659 1.00 92.19 111 GLU A N 1
ATOM 835 C CA . GLU A 1 111 ? -17.733 4.082 -3.573 1.00 92.19 111 GLU A CA 1
ATOM 836 C C . GLU A 1 111 ? -16.237 3.938 -3.283 1.00 92.19 111 GLU A C 1
ATOM 838 O O . GLU A 1 111 ? -15.467 3.649 -4.190 1.00 92.19 111 GLU A O 1
ATOM 843 N N . ALA A 1 112 ? -15.820 4.048 -2.019 1.00 88.81 112 ALA A N 1
ATOM 844 C CA . ALA A 1 112 ? -14.421 3.895 -1.633 1.00 88.81 112 ALA A CA 1
ATOM 845 C C . ALA A 1 112 ? -13.875 2.491 -1.945 1.00 88.81 112 ALA A C 1
ATOM 847 O O . ALA A 1 112 ? -12.743 2.369 -2.416 1.00 88.81 112 ALA A O 1
ATOM 848 N N . ALA A 1 113 ? -14.663 1.437 -1.711 1.00 88.88 113 ALA A N 1
ATOM 849 C CA . ALA A 1 113 ? -14.283 0.069 -2.059 1.00 88.88 113 ALA A CA 1
ATOM 850 C C . ALA A 1 113 ? -14.125 -0.109 -3.579 1.00 88.88 113 ALA A C 1
ATOM 852 O O . ALA A 1 113 ? -13.106 -0.632 -4.030 1.00 88.88 113 ALA A O 1
ATOM 853 N N . ASN A 1 114 ? -15.082 0.396 -4.362 1.00 90.88 114 ASN A N 1
ATOM 854 C CA . ASN A 1 114 ? -15.041 0.342 -5.822 1.00 90.88 114 ASN A CA 1
ATOM 855 C C . ASN A 1 114 ? -13.854 1.135 -6.384 1.00 90.88 114 ASN A C 1
ATOM 857 O O . ASN A 1 114 ? -13.152 0.635 -7.257 1.00 90.88 114 ASN A O 1
ATOM 861 N N . THR A 1 115 ? -13.580 2.333 -5.858 1.00 90.25 115 THR A N 1
ATOM 862 C CA . THR A 1 115 ? -12.426 3.147 -6.265 1.00 90.25 115 THR A CA 1
ATOM 863 C C . THR A 1 115 ? -11.113 2.437 -5.960 1.00 90.25 115 THR A C 1
ATOM 865 O O . THR A 1 115 ? -10.236 2.394 -6.818 1.00 90.25 115 THR A O 1
ATOM 868 N N . ARG A 1 116 ? -10.969 1.825 -4.775 1.00 87.56 116 ARG A N 1
ATOM 869 C CA . ARG A 1 116 ? -9.772 1.031 -4.448 1.00 87.56 116 ARG A CA 1
ATOM 870 C C . ARG A 1 116 ? -9.576 -0.117 -5.431 1.00 87.56 116 ARG A C 1
ATOM 872 O O . ARG A 1 116 ? -8.479 -0.283 -5.952 1.00 87.56 116 ARG A O 1
ATOM 879 N N . GLN A 1 117 ? -10.639 -0.867 -5.716 1.00 88.56 117 GLN A N 1
ATOM 880 C CA . GLN A 1 117 ? -10.579 -1.978 -6.661 1.00 88.56 117 GLN A CA 1
ATOM 881 C C . GLN A 1 117 ? -10.240 -1.505 -8.083 1.00 88.56 117 GLN A C 1
ATOM 883 O O . GLN A 1 117 ? -9.446 -2.150 -8.766 1.00 88.56 117 GLN A O 1
ATOM 888 N N . ALA A 1 118 ? -10.798 -0.371 -8.517 1.00 89.44 118 ALA A N 1
ATOM 889 C CA . ALA A 1 118 ? -10.497 0.228 -9.812 1.00 89.44 118 ALA A CA 1
ATOM 890 C C . ALA A 1 118 ? -9.016 0.623 -9.912 1.00 89.44 118 ALA A C 1
ATOM 892 O O . ALA A 1 118 ? -8.341 0.169 -10.833 1.00 89.44 118 ALA A O 1
ATOM 893 N N . VAL A 1 119 ? -8.488 1.354 -8.923 1.00 86.44 119 VAL A N 1
ATOM 894 C CA . VAL A 1 119 ? -7.074 1.768 -8.870 1.00 86.44 119 VAL A CA 1
ATOM 895 C C . VAL A 1 119 ? -6.138 0.559 -8.851 1.00 86.44 119 VAL A C 1
ATOM 897 O O . VAL A 1 119 ? -5.149 0.530 -9.579 1.00 86.44 119 VAL A O 1
ATOM 900 N N . GLU A 1 120 ? -6.450 -0.474 -8.066 1.00 80.38 120 GLU A N 1
ATOM 901 C CA . GLU A 1 120 ? -5.649 -1.701 -8.027 1.00 80.38 120 GLU A CA 1
ATOM 902 C C . GLU A 1 120 ? -5.665 -2.433 -9.380 1.00 80.38 120 GLU A C 1
ATOM 904 O O . GLU A 1 120 ? -4.633 -2.926 -9.845 1.00 80.38 120 GLU A O 1
ATOM 909 N N . SER A 1 121 ? -6.825 -2.484 -10.041 1.00 85.00 121 SER A N 1
ATOM 910 C CA . SER A 1 121 ? -6.953 -3.094 -11.366 1.00 85.00 121 SER A CA 1
ATOM 911 C C . SER A 1 121 ? -6.196 -2.311 -12.442 1.00 85.00 121 SER A C 1
ATOM 913 O O . SER A 1 121 ? -5.496 -2.920 -13.251 1.00 85.00 121 SER A O 1
ATOM 915 N N . GLU A 1 122 ? -6.257 -0.979 -12.402 1.00 84.06 122 GLU A N 1
ATOM 916 C CA . GLU A 1 122 ? -5.544 -0.089 -13.317 1.00 84.06 122 GLU A CA 1
ATOM 917 C C . GLU A 1 122 ? -4.032 -0.205 -13.115 1.00 84.06 122 GLU A C 1
ATOM 919 O O . GLU A 1 122 ? -3.292 -0.390 -14.080 1.00 84.06 122 GLU A O 1
ATOM 924 N N . ALA A 1 123 ? -3.565 -0.226 -11.863 1.00 76.25 123 ALA A N 1
ATOM 925 C CA . ALA A 1 123 ? -2.156 -0.428 -11.541 1.00 76.25 123 ALA A CA 1
ATOM 926 C C . ALA A 1 123 ? -1.629 -1.772 -12.077 1.00 76.25 123 ALA A C 1
ATOM 928 O O . ALA A 1 123 ? -0.548 -1.829 -12.670 1.00 76.25 123 ALA A O 1
ATOM 929 N N . ARG A 1 124 ? -2.404 -2.858 -11.934 1.00 78.62 124 ARG A N 1
ATOM 930 C CA . ARG A 1 124 ? -2.053 -4.175 -12.500 1.00 78.62 124 ARG A CA 1
ATOM 931 C C . ARG A 1 124 ? -2.033 -4.167 -14.027 1.00 78.62 124 ARG A C 1
ATOM 933 O O . ARG A 1 124 ? -1.131 -4.760 -14.625 1.00 78.62 124 ARG A O 1
ATOM 940 N N . GLN A 1 125 ? -3.002 -3.513 -14.665 1.00 83.81 125 GLN A N 1
ATOM 941 C CA . GLN A 1 125 ? -3.053 -3.394 -16.123 1.00 83.81 125 GLN A CA 1
ATOM 942 C C . GLN A 1 125 ? -1.884 -2.564 -16.661 1.00 83.81 125 GLN A C 1
ATOM 944 O O . GLN A 1 125 ? -1.251 -2.975 -17.635 1.00 83.81 125 GLN A O 1
ATOM 949 N N . ALA A 1 126 ? -1.539 -1.457 -16.003 1.00 75.25 126 ALA A N 1
ATOM 950 C CA . ALA A 1 126 ? -0.393 -0.628 -16.356 1.00 75.25 126 ALA A CA 1
ATOM 951 C C . ALA A 1 126 ? 0.918 -1.420 -16.253 1.00 75.25 126 ALA A C 1
ATOM 953 O O . ALA A 1 126 ? 1.692 -1.448 -17.208 1.00 75.25 126 ALA A O 1
ATOM 954 N N . LEU A 1 127 ? 1.130 -2.149 -15.150 1.00 75.81 127 LEU A N 1
ATOM 955 C CA . LEU A 1 127 ? 2.289 -3.036 -14.986 1.00 75.81 127 LEU A CA 1
ATOM 956 C C . LEU A 1 127 ? 2.362 -4.097 -16.087 1.00 75.81 127 LEU A C 1
ATOM 958 O O . LEU A 1 127 ? 3.412 -4.280 -16.702 1.00 75.81 127 LEU A O 1
ATOM 962 N N . THR A 1 128 ? 1.242 -4.760 -16.374 1.00 82.62 128 THR A N 1
ATOM 963 C CA . THR A 1 128 ? 1.167 -5.785 -17.425 1.00 82.62 128 THR A CA 1
ATOM 964 C C . THR A 1 128 ? 1.497 -5.194 -18.794 1.00 82.62 128 THR A C 1
ATOM 966 O O . THR A 1 128 ? 2.277 -5.775 -19.543 1.00 82.62 128 THR A O 1
ATOM 969 N N . THR A 1 129 ? 0.964 -4.010 -19.099 1.00 83.81 129 THR A N 1
ATOM 970 C CA . THR A 1 129 ? 1.205 -3.299 -20.361 1.00 83.81 129 THR A CA 1
ATOM 971 C C . THR A 1 129 ? 2.668 -2.885 -20.493 1.00 83.81 129 THR A C 1
ATOM 973 O O . THR A 1 129 ? 3.266 -3.089 -21.545 1.00 83.81 129 THR A O 1
ATOM 976 N N . ILE A 1 130 ? 3.286 -2.374 -19.423 1.00 79.31 130 ILE A N 1
ATOM 977 C CA . ILE A 1 130 ? 4.718 -2.045 -19.402 1.00 79.31 130 ILE A CA 1
ATOM 978 C C . ILE A 1 130 ? 5.553 -3.298 -19.684 1.00 79.31 130 ILE A C 1
ATOM 980 O O . ILE A 1 130 ? 6.448 -3.257 -20.527 1.00 79.31 130 ILE A O 1
ATOM 984 N N . MET A 1 131 ? 5.249 -4.422 -19.024 1.00 76.38 131 MET A N 1
ATOM 985 C CA . MET A 1 131 ? 5.974 -5.678 -19.242 1.00 76.38 131 MET A CA 1
ATOM 986 C C . MET A 1 131 ? 5.800 -6.205 -20.671 1.00 76.38 131 MET A C 1
ATOM 988 O O . MET A 1 131 ? 6.788 -6.605 -21.284 1.00 76.38 131 MET A O 1
ATOM 992 N N . GLN A 1 132 ? 4.583 -6.164 -21.220 1.00 85.12 132 GLN A N 1
ATOM 993 C CA . GLN A 1 132 ? 4.294 -6.608 -22.587 1.00 85.12 132 GLN A CA 1
ATOM 994 C C . GLN A 1 132 ? 4.969 -5.726 -23.638 1.00 85.12 132 GLN A C 1
ATOM 996 O O . GLN A 1 132 ? 5.667 -6.249 -24.503 1.00 85.12 132 GLN A O 1
ATOM 1001 N N . ASN A 1 133 ? 4.829 -4.400 -23.538 1.00 81.88 133 ASN A N 1
ATOM 1002 C CA . ASN A 1 133 ? 5.473 -3.456 -24.456 1.00 81.88 133 ASN A CA 1
ATOM 1003 C C . ASN A 1 133 ? 6.994 -3.626 -24.436 1.00 81.88 133 ASN A C 1
ATOM 1005 O O . ASN A 1 133 ? 7.651 -3.568 -25.474 1.00 81.88 133 ASN A O 1
ATOM 1009 N N . HIS A 1 134 ? 7.561 -3.875 -23.255 1.00 77.94 134 HIS A N 1
ATOM 1010 C CA . HIS A 1 134 ? 8.989 -4.100 -23.122 1.00 77.94 134 HIS A CA 1
ATOM 1011 C C . HIS A 1 134 ? 9.431 -5.441 -23.723 1.00 77.94 134 HIS A C 1
ATOM 1013 O O . HIS A 1 134 ? 10.441 -5.499 -24.422 1.00 77.94 134 HIS A O 1
ATOM 1019 N N . GLN A 1 135 ? 8.679 -6.518 -23.481 1.00 80.75 135 GLN A N 1
ATOM 1020 C CA . GLN A 1 135 ? 8.954 -7.818 -24.089 1.00 80.75 135 GLN A CA 1
ATOM 1021 C C . GLN A 1 135 ? 8.908 -7.728 -25.619 1.00 80.75 135 GLN A C 1
ATOM 1023 O O . GLN A 1 135 ? 9.828 -8.201 -26.278 1.00 80.75 135 GLN A O 1
ATOM 1028 N N . GLN A 1 136 ? 7.897 -7.056 -26.173 1.00 83.69 136 GLN A N 1
ATOM 1029 C CA . GLN A 1 136 ? 7.783 -6.823 -27.614 1.00 83.69 136 GLN A CA 1
ATOM 1030 C C . GLN A 1 136 ? 8.961 -6.010 -28.161 1.00 83.69 136 GLN A C 1
ATOM 1032 O O . GLN A 1 136 ? 9.500 -6.354 -29.210 1.00 83.69 136 GLN A O 1
ATOM 1037 N N . ALA A 1 137 ? 9.407 -4.977 -27.438 1.00 79.06 137 ALA A N 1
ATOM 1038 C CA . ALA A 1 137 ? 10.590 -4.215 -27.825 1.00 79.06 137 ALA A CA 1
ATOM 1039 C C . ALA A 1 137 ? 11.835 -5.115 -27.886 1.00 79.06 137 ALA A C 1
ATOM 1041 O O . ALA A 1 137 ? 12.567 -5.073 -28.867 1.00 79.06 137 ALA A O 1
ATOM 1042 N N . LEU A 1 138 ? 12.063 -5.978 -26.890 1.00 71.25 138 LEU A N 1
ATOM 1043 C CA . LEU A 1 138 ? 13.195 -6.913 -26.903 1.00 71.25 138 LEU A CA 1
ATOM 1044 C C . LEU A 1 138 ? 13.094 -7.956 -28.023 1.00 71.25 138 LEU A C 1
ATOM 1046 O O . LEU A 1 138 ? 14.097 -8.253 -28.673 1.00 71.25 138 LEU A O 1
ATOM 1050 N N . GLU A 1 139 ? 11.901 -8.500 -28.261 1.00 79.88 139 GLU A N 1
ATOM 1051 C CA . GLU A 1 139 ? 11.646 -9.467 -29.331 1.00 79.88 139 GLU A CA 1
ATOM 1052 C C . GLU A 1 139 ? 11.858 -8.863 -30.722 1.00 79.88 139 GLU A C 1
ATOM 1054 O O . GLU A 1 139 ? 12.312 -9.571 -31.614 1.00 79.88 139 GLU A O 1
ATOM 1059 N N . GLN A 1 140 ? 11.625 -7.560 -30.909 1.00 77.75 140 GLN A N 1
ATOM 1060 C CA . GLN A 1 140 ? 11.940 -6.875 -32.165 1.00 77.75 140 GLN A CA 1
ATOM 1061 C C . GLN A 1 140 ? 13.450 -6.853 -32.457 1.00 77.75 140 GLN A C 1
ATOM 1063 O O . GLN A 1 140 ? 13.851 -6.909 -33.617 1.00 77.75 140 GLN A O 1
ATOM 1068 N N . PHE A 1 141 ? 14.298 -6.803 -31.425 1.00 68.94 141 PHE A N 1
ATOM 1069 C CA . PHE A 1 141 ? 15.754 -6.715 -31.590 1.00 68.94 141 PHE A CA 1
ATOM 1070 C C . PHE A 1 141 ? 16.473 -8.070 -31.546 1.00 68.94 141 PHE A C 1
ATOM 1072 O O . PHE A 1 141 ? 17.658 -8.127 -31.857 1.00 68.94 141 PHE A O 1
ATOM 1079 N N . LEU A 1 142 ? 15.802 -9.160 -31.162 1.00 64.38 142 LEU A N 1
ATOM 1080 C CA . LEU A 1 142 ? 16.420 -10.487 -31.013 1.00 64.38 142 LEU A CA 1
ATOM 1081 C C . LEU A 1 142 ? 16.757 -11.200 -32.346 1.00 64.38 142 LEU A C 1
ATOM 1083 O O . LEU A 1 142 ? 17.833 -11.794 -32.428 1.00 64.38 142 LEU A O 1
ATOM 1087 N N . PRO A 1 143 ? 15.890 -11.183 -33.380 1.00 63.09 143 PRO A N 1
ATOM 1088 C CA . PRO A 1 143 ? 16.110 -11.946 -34.612 1.00 63.09 143 PRO A CA 1
ATOM 1089 C C . PRO A 1 143 ? 17.047 -11.283 -35.633 1.00 63.09 143 PRO A C 1
ATOM 1091 O O . PRO A 1 143 ? 17.529 -11.970 -36.528 1.00 63.09 143 PRO A O 1
ATOM 1094 N N . GLU A 1 144 ? 17.307 -9.975 -35.527 1.00 67.38 144 GLU A N 1
ATOM 1095 C CA . GLU A 1 144 ? 17.969 -9.189 -36.584 1.00 67.38 144 GLU A CA 1
ATOM 1096 C C . GLU A 1 144 ? 19.348 -8.632 -36.204 1.00 67.38 144 GLU A C 1
ATOM 1098 O O . GLU A 1 144 ? 19.803 -7.672 -36.825 1.00 67.38 144 GLU A O 1
ATOM 1103 N N . LEU A 1 145 ? 20.069 -9.200 -35.225 1.00 76.81 145 LEU A N 1
ATOM 1104 C CA . LEU A 1 145 ? 21.471 -8.790 -35.084 1.00 76.81 145 LEU A CA 1
ATOM 1105 C C . LEU A 1 145 ? 22.230 -9.212 -36.350 1.00 76.81 145 LEU A C 1
ATOM 1107 O O . LEU A 1 145 ? 22.341 -10.416 -36.612 1.00 76.81 145 LEU A O 1
ATOM 1111 N N . PRO A 1 146 ? 22.775 -8.260 -37.133 1.00 83.31 146 PRO A N 1
ATOM 1112 C CA . PRO A 1 146 ? 23.625 -8.624 -38.247 1.00 83.31 146 PRO A CA 1
ATOM 1113 C C . PRO A 1 146 ? 24.806 -9.442 -37.706 1.00 83.31 146 PRO A C 1
ATOM 1115 O O . PRO A 1 146 ? 25.269 -9.202 -36.584 1.00 83.31 146 PRO A O 1
ATOM 1118 N N . PRO A 1 147 ? 25.293 -10.437 -38.461 1.00 83.62 147 PRO A N 1
ATOM 1119 C CA . PRO A 1 147 ? 26.439 -11.217 -38.033 1.00 83.62 147 PRO A CA 1
ATOM 1120 C C . PRO A 1 147 ? 27.651 -10.301 -37.849 1.00 83.62 147 PRO A C 1
ATOM 1122 O O . PRO A 1 147 ? 27.797 -9.285 -38.533 1.00 83.62 147 PRO A O 1
ATOM 1125 N N . MET A 1 148 ? 28.536 -10.679 -36.929 1.00 85.81 148 MET A N 1
ATOM 1126 C CA . MET A 1 148 ? 29.801 -9.974 -36.749 1.00 85.81 148 MET A CA 1
ATOM 1127 C C . MET A 1 148 ? 30.562 -9.941 -38.090 1.00 85.81 148 MET A C 1
ATOM 1129 O O . MET A 1 148 ? 30.655 -10.986 -38.742 1.00 85.81 148 MET A O 1
ATOM 1133 N N . PRO A 1 149 ? 31.089 -8.777 -38.518 1.00 90.19 149 PRO A N 1
ATOM 1134 C CA . PRO A 1 149 ? 31.775 -8.653 -39.802 1.00 90.19 149 PRO A CA 1
ATOM 1135 C C . PRO A 1 149 ? 32.990 -9.584 -39.867 1.00 90.19 149 PRO A C 1
ATOM 1137 O O . PRO A 1 149 ? 33.769 -9.658 -38.915 1.00 90.19 149 PRO A O 1
ATOM 1140 N N . ASP A 1 150 ? 33.169 -10.280 -40.994 1.00 89.19 150 ASP A N 1
ATOM 1141 C CA . ASP A 1 150 ? 34.291 -11.207 -41.180 1.00 89.19 150 ASP A CA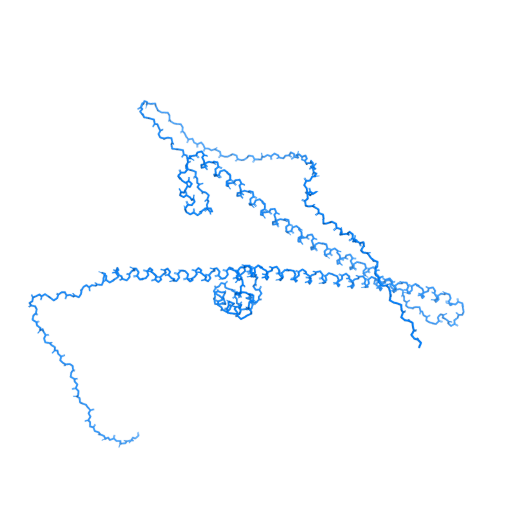 1
ATOM 1142 C C . ASP A 1 150 ? 35.616 -10.425 -41.289 1.00 89.19 150 ASP A C 1
ATOM 1144 O O . ASP A 1 150 ? 35.808 -9.674 -42.255 1.00 89.19 150 ASP A O 1
ATOM 1148 N N . PRO A 1 151 ? 36.578 -10.622 -40.366 1.00 89.62 151 PRO A N 1
ATOM 1149 C CA . PRO A 1 151 ? 37.879 -9.958 -40.420 1.00 89.62 151 PRO A CA 1
ATOM 1150 C C . PRO A 1 151 ? 38.665 -10.236 -41.709 1.00 89.62 151 PRO A C 1
ATOM 1152 O O . PRO A 1 151 ? 39.551 -9.459 -42.068 1.00 89.62 151 PRO A O 1
ATOM 1155 N N . ARG A 1 152 ? 38.356 -11.318 -42.439 1.00 90.62 152 ARG A N 1
ATOM 1156 C CA . ARG A 1 152 ? 39.001 -11.652 -43.722 1.00 90.62 152 ARG A CA 1
ATOM 1157 C C . ARG A 1 152 ? 38.756 -10.603 -44.805 1.00 90.62 152 ARG A C 1
ATOM 1159 O O . ARG A 1 152 ? 39.594 -10.458 -45.694 1.00 90.62 152 ARG A O 1
ATOM 1166 N N . LEU A 1 153 ? 37.673 -9.830 -44.708 1.00 89.06 153 LEU A N 1
ATOM 1167 C CA . LEU A 1 153 ? 37.374 -8.732 -45.634 1.00 89.06 153 LEU A CA 1
ATOM 1168 C C . LEU A 1 153 ? 38.418 -7.603 -45.568 1.00 89.06 153 LEU A C 1
ATOM 1170 O O . LEU A 1 153 ? 38.608 -6.886 -46.546 1.00 89.06 153 LEU A O 1
ATOM 1174 N N . LEU A 1 154 ? 39.169 -7.488 -44.466 1.00 90.75 154 LEU A N 1
ATOM 1175 C CA . LEU A 1 154 ? 40.257 -6.513 -44.325 1.00 90.75 154 LEU A CA 1
ATOM 1176 C C . LEU A 1 154 ? 41.517 -6.875 -45.128 1.00 90.75 154 LEU A C 1
ATOM 1178 O O . LEU A 1 154 ? 42.353 -6.001 -45.373 1.00 90.75 154 LEU A O 1
ATOM 1182 N N . ALA A 1 155 ? 41.667 -8.141 -45.540 1.00 90.56 155 ALA A N 1
ATOM 1183 C CA . ALA A 1 155 ? 42.848 -8.623 -46.258 1.00 90.56 155 ALA A CA 1
ATOM 1184 C C . ALA A 1 155 ? 42.910 -8.130 -47.714 1.00 90.56 155 ALA A C 1
ATOM 1186 O O . ALA A 1 155 ? 43.991 -8.059 -48.294 1.00 90.56 155 ALA A O 1
ATOM 1187 N N . SER A 1 156 ? 41.763 -7.780 -48.303 1.00 89.88 156 SER A N 1
ATOM 1188 C CA . SER A 1 156 ? 41.663 -7.258 -49.669 1.00 89.88 156 SER A CA 1
ATOM 1189 C C . SER A 1 156 ? 41.278 -5.776 -49.636 1.00 89.88 156 SER A C 1
ATOM 1191 O O . SER A 1 156 ? 40.230 -5.452 -49.077 1.00 89.88 156 SER A O 1
ATOM 1193 N N . PRO A 1 157 ? 42.058 -4.864 -50.247 1.00 86.88 157 PRO A N 1
ATOM 1194 C CA . PRO A 1 157 ? 41.714 -3.440 -50.305 1.00 86.88 157 PRO A CA 1
ATOM 1195 C C . PRO A 1 157 ? 40.321 -3.169 -50.891 1.00 86.88 157 PRO A C 1
ATOM 1197 O O . PRO A 1 157 ? 39.625 -2.285 -50.410 1.00 86.88 157 PRO A O 1
ATOM 1200 N N . GLU A 1 158 ? 39.893 -3.979 -51.862 1.00 87.81 158 GLU A N 1
ATOM 1201 C CA . GLU A 1 158 ? 38.603 -3.872 -52.562 1.00 87.81 158 GLU A CA 1
ATOM 1202 C C . GLU A 1 158 ? 37.387 -4.211 -51.680 1.00 87.81 158 GLU A C 1
ATOM 1204 O O . GLU A 1 158 ? 36.280 -3.755 -51.948 1.00 87.81 158 GLU A O 1
ATOM 1209 N N . HIS A 1 159 ? 37.579 -4.984 -50.604 1.00 88.62 159 HIS A N 1
ATOM 1210 C CA . HIS A 1 159 ? 36.503 -5.433 -49.709 1.00 88.62 159 HIS A CA 1
ATOM 1211 C C . HIS A 1 159 ? 36.491 -4.699 -48.359 1.00 88.62 159 HIS A C 1
ATOM 1213 O O . HIS A 1 159 ? 35.621 -4.941 -47.519 1.00 88.62 159 HIS A O 1
ATOM 1219 N N . ARG A 1 160 ? 37.438 -3.778 -48.143 1.00 89.81 160 ARG A N 1
ATOM 1220 C CA . ARG A 1 160 ? 37.588 -3.050 -46.880 1.00 89.81 160 ARG A CA 1
ATOM 1221 C C . ARG A 1 160 ? 36.384 -2.152 -46.580 1.00 89.81 160 ARG A C 1
ATOM 1223 O O . ARG A 1 160 ? 35.951 -2.081 -45.433 1.00 89.81 160 ARG A O 1
ATOM 1230 N N . ASP A 1 161 ? 35.815 -1.517 -47.598 1.00 91.00 161 ASP A N 1
ATOM 1231 C CA . ASP A 1 161 ? 34.645 -0.647 -47.431 1.00 91.00 161 ASP A CA 1
ATOM 1232 C C . ASP A 1 161 ? 33.408 -1.441 -46.987 1.00 91.00 161 ASP A C 1
ATOM 1234 O O . ASP A 1 161 ? 32.640 -0.986 -46.139 1.00 91.00 161 ASP A O 1
ATOM 1238 N N . ILE A 1 162 ? 33.262 -2.673 -47.487 1.00 90.38 162 ILE A N 1
ATOM 1239 C CA . ILE A 1 162 ? 32.188 -3.595 -47.095 1.00 90.38 162 ILE A CA 1
ATOM 1240 C C . ILE A 1 162 ? 32.335 -3.983 -45.619 1.00 90.38 162 ILE A C 1
ATOM 1242 O O . ILE A 1 162 ? 31.345 -3.983 -44.888 1.00 90.38 162 ILE A O 1
ATOM 1246 N N . TYR A 1 163 ? 33.562 -4.261 -45.161 1.00 93.75 163 TYR A N 1
ATOM 1247 C CA . TYR A 1 163 ? 33.825 -4.537 -43.747 1.00 93.75 163 TYR A CA 1
ATOM 1248 C C . TYR A 1 163 ? 33.369 -3.378 -42.855 1.00 93.75 163 TYR A C 1
ATOM 1250 O O . TYR A 1 163 ? 32.634 -3.601 -41.897 1.00 93.75 163 TYR A O 1
ATOM 1258 N N . PHE A 1 164 ? 33.755 -2.139 -43.178 1.00 92.38 164 PHE A N 1
ATOM 1259 C CA . PHE A 1 164 ? 33.395 -0.983 -42.353 1.00 92.38 164 PHE A CA 1
ATOM 1260 C C . PHE A 1 164 ? 31.889 -0.706 -42.337 1.00 92.38 164 PHE A C 1
ATOM 1262 O O . PHE A 1 164 ? 31.356 -0.325 -41.295 1.00 92.38 164 PHE A O 1
ATOM 1269 N N . GLN A 1 165 ? 31.184 -0.935 -43.448 1.00 91.44 165 GLN A N 1
ATOM 1270 C CA . GLN A 1 165 ? 29.721 -0.838 -43.473 1.00 91.44 165 GLN A CA 1
ATOM 1271 C C . GLN A 1 165 ? 29.063 -1.895 -42.576 1.00 91.44 165 GLN A C 1
ATOM 1273 O O . GLN A 1 165 ? 28.182 -1.560 -41.782 1.00 91.44 165 GLN A O 1
ATOM 1278 N N . GLN A 1 166 ? 29.511 -3.152 -42.656 1.00 92.69 166 GLN A N 1
ATOM 1279 C CA . GLN A 1 166 ? 29.003 -4.231 -41.802 1.00 92.69 166 GLN A CA 1
ATOM 1280 C C . GLN A 1 166 ? 29.329 -3.985 -40.323 1.00 92.69 166 GLN A C 1
ATOM 1282 O O . GLN A 1 166 ? 28.483 -4.191 -39.456 1.00 92.69 166 GLN A O 1
ATOM 1287 N N . GLU A 1 167 ? 30.529 -3.486 -40.026 1.00 92.81 167 GLU A N 1
ATOM 1288 C CA . GLU A 1 167 ? 30.941 -3.124 -38.673 1.00 92.81 167 GLU A CA 1
ATOM 1289 C C . GLU A 1 167 ? 30.093 -1.981 -38.103 1.00 92.81 167 GLU A C 1
ATOM 1291 O O . GLU A 1 167 ? 29.675 -2.049 -36.947 1.00 92.81 167 GLU A O 1
ATOM 1296 N N . ALA A 1 168 ? 29.806 -0.949 -38.899 1.00 92.19 168 ALA A N 1
ATOM 1297 C CA . ALA A 1 168 ? 28.943 0.151 -38.485 1.00 92.19 168 ALA A CA 1
ATOM 1298 C C . ALA A 1 168 ? 27.513 -0.332 -38.189 1.00 92.19 168 ALA A C 1
ATOM 1300 O O . ALA A 1 168 ? 26.961 0.015 -37.144 1.00 92.19 168 ALA A O 1
ATOM 1301 N N . ALA A 1 169 ? 26.945 -1.179 -39.055 1.00 90.69 169 ALA A N 1
ATOM 1302 C CA . ALA A 1 169 ? 25.622 -1.770 -38.852 1.00 90.69 169 ALA A CA 1
ATOM 1303 C C . ALA A 1 169 ? 25.570 -2.646 -37.588 1.00 90.69 169 ALA A C 1
ATOM 1305 O O . ALA A 1 169 ? 24.651 -2.516 -36.779 1.00 90.69 169 ALA A O 1
ATOM 1306 N N . TYR A 1 170 ? 26.591 -3.482 -37.371 1.00 91.25 170 TYR A N 1
ATOM 1307 C CA . TYR A 1 170 ? 26.714 -4.303 -36.167 1.00 91.25 170 TYR A CA 1
ATOM 1308 C C . TYR A 1 170 ? 26.810 -3.456 -34.898 1.00 91.25 170 TYR A C 1
ATOM 1310 O O . TYR A 1 170 ? 26.055 -3.671 -33.951 1.00 91.25 170 TYR A O 1
ATOM 1318 N N . LYS A 1 171 ? 27.700 -2.456 -34.878 1.00 91.69 171 LYS A N 1
ATOM 1319 C CA . LYS A 1 171 ? 27.863 -1.558 -33.726 1.00 91.69 171 LYS A CA 1
ATOM 1320 C C . LYS A 1 171 ? 26.575 -0.807 -33.408 1.00 91.69 171 LYS A C 1
ATOM 1322 O O . LYS A 1 171 ? 26.238 -0.682 -32.235 1.00 91.69 171 LYS A O 1
ATOM 1327 N N . TYR A 1 172 ? 25.855 -0.343 -34.428 1.00 90.56 172 TYR A N 1
ATOM 1328 C CA . TYR A 1 172 ? 24.566 0.320 -34.249 1.00 90.56 172 TYR A CA 1
ATOM 1329 C C . TYR A 1 172 ? 23.525 -0.617 -33.621 1.00 90.56 172 TYR A C 1
ATOM 1331 O O . TYR A 1 172 ? 22.920 -0.260 -32.612 1.00 90.56 172 TYR A O 1
ATOM 1339 N N . ALA A 1 173 ? 23.373 -1.835 -34.153 1.00 87.62 173 ALA A N 1
ATOM 1340 C CA . ALA A 1 173 ? 22.428 -2.821 -33.627 1.00 87.62 173 ALA A CA 1
ATOM 1341 C C . ALA A 1 173 ? 22.745 -3.223 -32.174 1.00 87.62 173 ALA A C 1
ATOM 1343 O O . ALA A 1 173 ? 21.851 -3.281 -31.328 1.00 87.62 173 ALA A O 1
ATOM 1344 N N . VAL A 1 174 ? 24.027 -3.440 -31.853 1.00 89.00 174 VAL A N 1
ATOM 1345 C CA . VAL A 1 174 ? 24.473 -3.735 -30.481 1.00 89.00 174 VAL A CA 1
ATOM 1346 C C . VAL A 1 174 ? 24.196 -2.558 -29.547 1.00 89.00 174 VAL A C 1
ATOM 1348 O O . VAL A 1 174 ? 23.616 -2.762 -28.484 1.00 89.00 174 VAL A O 1
ATOM 1351 N N . ALA A 1 175 ? 24.542 -1.332 -29.948 1.00 90.50 175 ALA A N 1
ATOM 1352 C CA . ALA A 1 175 ? 24.290 -0.141 -29.140 1.00 90.50 175 ALA A CA 1
ATOM 1353 C C . ALA A 1 175 ? 22.790 0.062 -28.866 1.00 90.50 175 ALA A C 1
ATOM 1355 O O . ALA A 1 175 ? 22.409 0.419 -27.751 1.00 90.50 175 ALA A O 1
ATOM 1356 N N . GLN A 1 176 ? 21.927 -0.212 -29.849 1.00 86.50 176 GLN A N 1
ATOM 1357 C CA . GLN A 1 176 ? 20.479 -0.119 -29.679 1.00 86.50 176 GLN A CA 1
ATOM 1358 C C . GLN A 1 176 ? 19.962 -1.158 -28.678 1.00 86.50 176 GLN A C 1
ATOM 1360 O O . GLN A 1 176 ? 19.256 -0.792 -27.737 1.00 86.50 176 GLN A O 1
ATOM 1365 N N . ARG A 1 177 ? 20.375 -2.424 -28.804 1.00 86.25 177 ARG A N 1
ATOM 1366 C CA . ARG A 1 177 ? 20.038 -3.480 -27.836 1.00 86.25 177 ARG A CA 1
ATOM 1367 C C . ARG A 1 177 ? 20.493 -3.119 -26.422 1.00 86.25 177 ARG A C 1
ATOM 1369 O O . ARG A 1 177 ? 19.719 -3.250 -25.476 1.00 86.25 177 ARG A O 1
ATOM 1376 N N . ASP A 1 178 ? 21.732 -2.655 -26.286 1.00 88.12 178 ASP A N 1
ATOM 1377 C CA . ASP A 1 178 ? 22.309 -2.301 -24.990 1.00 88.12 178 ASP A CA 1
ATOM 1378 C C . ASP A 1 178 ? 21.600 -1.081 -24.370 1.00 88.12 178 ASP A C 1
ATOM 1380 O O . ASP A 1 178 ? 21.448 -0.997 -23.154 1.00 88.12 178 ASP A O 1
ATOM 1384 N N . SER A 1 179 ? 21.089 -0.155 -25.188 1.00 88.50 179 SER A N 1
ATOM 1385 C CA . SER A 1 179 ? 20.292 0.975 -24.695 1.00 88.50 179 SER A CA 1
ATOM 1386 C C . SER A 1 179 ? 18.939 0.533 -24.122 1.00 88.50 179 SER A C 1
ATOM 1388 O O . SER A 1 179 ? 18.533 1.000 -23.057 1.00 88.50 179 SER A O 1
ATOM 1390 N N . VAL A 1 180 ? 18.264 -0.420 -24.776 1.00 84.12 180 VAL A N 1
ATOM 1391 C CA . VAL A 1 180 ? 16.982 -0.974 -24.310 1.00 84.12 180 VAL A CA 1
ATOM 1392 C C . VAL A 1 180 ? 17.181 -1.814 -23.047 1.00 84.12 180 VAL A C 1
ATOM 1394 O O . VAL A 1 180 ? 16.379 -1.718 -22.116 1.00 84.12 180 VAL A O 1
ATOM 1397 N N . SER A 1 181 ? 18.261 -2.599 -22.969 1.00 84.75 181 SER A N 1
ATOM 1398 C CA . SER A 1 181 ? 18.569 -3.386 -21.768 1.00 84.75 181 SER A CA 1
ATOM 1399 C C . SER A 1 181 ? 18.879 -2.498 -20.560 1.00 84.75 181 SER A C 1
ATOM 1401 O O . SER A 1 181 ? 18.393 -2.775 -19.464 1.00 84.75 181 SER A O 1
ATOM 1403 N N . GLN A 1 182 ? 19.600 -1.390 -20.751 1.00 89.56 182 GLN A N 1
ATOM 1404 C CA . GLN A 1 182 ? 19.837 -0.412 -19.686 1.00 89.56 182 GLN A CA 1
ATOM 1405 C C . GLN A 1 182 ? 18.539 0.247 -19.210 1.00 89.56 182 GLN A C 1
ATOM 1407 O O . GLN A 1 182 ? 18.319 0.372 -18.006 1.00 89.56 182 GLN A O 1
ATOM 1412 N N . GLN A 1 183 ? 17.652 0.635 -20.132 1.00 85.25 183 GLN A N 1
ATOM 1413 C CA . GLN A 1 183 ? 16.343 1.193 -19.773 1.00 85.25 183 GLN A CA 1
ATOM 1414 C C . GLN A 1 183 ? 15.494 0.192 -18.977 1.00 85.25 183 GLN A C 1
ATOM 1416 O O . GLN A 1 183 ? 14.826 0.582 -18.019 1.00 85.25 183 GLN A O 1
ATOM 1421 N N . LEU A 1 184 ? 15.556 -1.102 -19.316 1.00 82.31 184 LEU A N 1
ATOM 1422 C CA . LEU A 1 184 ? 14.886 -2.155 -18.551 1.00 82.31 184 LEU A CA 1
ATOM 1423 C C . LEU A 1 184 ? 15.398 -2.233 -17.118 1.00 82.31 184 LEU A C 1
ATOM 1425 O O . LEU A 1 184 ? 14.613 -2.326 -16.174 1.00 82.31 184 LEU A O 1
ATOM 1429 N N . GLU A 1 185 ? 16.716 -2.247 -16.960 1.00 86.88 185 GLU A N 1
ATOM 1430 C CA . GLU A 1 185 ? 17.346 -2.353 -15.653 1.00 86.88 185 GLU A CA 1
ATOM 1431 C C . GLU A 1 185 ? 16.993 -1.140 -14.785 1.00 86.88 185 GLU A C 1
ATOM 1433 O O . GLU A 1 185 ? 16.586 -1.300 -13.636 1.00 86.88 185 GLU A O 1
ATOM 1438 N N . GLN A 1 186 ? 17.015 0.063 -15.363 1.00 88.88 186 GLN A N 1
ATOM 1439 C CA . GLN A 1 186 ? 16.574 1.284 -14.688 1.00 88.88 186 GLN A CA 1
ATOM 1440 C C . GLN A 1 186 ? 15.097 1.221 -14.280 1.00 88.88 186 GLN A C 1
ATOM 1442 O O . GLN A 1 186 ? 14.774 1.514 -13.129 1.00 88.88 186 GLN A O 1
ATOM 1447 N N . ALA A 1 187 ? 14.204 0.795 -15.179 1.00 82.69 187 ALA A N 1
ATOM 1448 C CA . ALA A 1 187 ? 12.778 0.667 -14.883 1.00 82.69 187 ALA A CA 1
ATOM 1449 C C . ALA A 1 187 ? 12.509 -0.363 -13.773 1.00 82.69 187 ALA A C 1
ATOM 1451 O O . ALA A 1 187 ? 11.707 -0.108 -12.874 1.00 82.69 187 ALA A O 1
ATOM 1452 N N . ARG A 1 188 ? 13.217 -1.501 -13.784 1.00 84.69 188 ARG A N 1
ATOM 1453 C CA . ARG A 1 188 ? 13.133 -2.523 -12.727 1.00 84.69 188 ARG A CA 1
ATOM 1454 C C . ARG A 1 188 ? 13.623 -1.994 -11.387 1.00 84.69 188 ARG A C 1
ATOM 1456 O O . ARG A 1 188 ? 12.924 -2.157 -10.391 1.00 84.69 188 ARG A O 1
ATOM 1463 N N . ASN A 1 189 ? 14.778 -1.337 -11.368 1.00 89.50 189 ASN A N 1
ATOM 1464 C CA . ASN A 1 189 ? 15.345 -0.767 -10.148 1.00 89.50 189 ASN A CA 1
ATOM 1465 C C . ASN A 1 189 ? 14.428 0.319 -9.570 1.00 89.50 189 ASN A C 1
ATOM 1467 O O . ASN A 1 189 ? 14.208 0.365 -8.363 1.00 89.50 189 ASN A O 1
ATOM 1471 N N . HIS A 1 190 ? 13.834 1.151 -10.427 1.00 86.44 190 HIS A N 1
ATOM 1472 C CA . HIS A 1 190 ? 12.878 2.171 -10.007 1.00 86.44 190 HIS A CA 1
ATOM 1473 C C . HIS A 1 190 ? 11.589 1.562 -9.436 1.00 86.44 190 HIS A C 1
ATOM 1475 O O . HIS A 1 190 ? 11.160 1.952 -8.352 1.00 86.44 190 HIS A O 1
ATOM 1481 N N . ALA A 1 191 ? 11.010 0.562 -10.108 1.00 80.88 191 ALA A N 1
ATOM 1482 C CA . ALA A 1 191 ? 9.830 -0.146 -9.612 1.00 80.88 191 ALA A CA 1
ATOM 1483 C C . ALA A 1 191 ? 10.099 -0.842 -8.265 1.00 80.88 191 ALA A C 1
ATOM 1485 O O . ALA A 1 191 ? 9.276 -0.765 -7.354 1.00 80.88 191 ALA A O 1
ATOM 1486 N N . GLN A 1 192 ? 11.270 -1.469 -8.108 1.00 88.12 192 GLN A N 1
ATOM 1487 C CA . GLN A 1 192 ? 11.693 -2.057 -6.835 1.00 88.12 192 GLN A CA 1
ATOM 1488 C C . GLN A 1 192 ? 11.856 -0.997 -5.742 1.00 88.12 192 GLN A C 1
ATOM 1490 O O . GLN A 1 192 ? 11.412 -1.223 -4.620 1.00 88.12 192 GLN A O 1
ATOM 1495 N N . ALA A 1 193 ? 12.443 0.160 -6.053 1.00 90.69 193 ALA A N 1
ATOM 1496 C CA . ALA A 1 193 ? 12.596 1.251 -5.094 1.00 90.69 193 ALA A CA 1
ATOM 1497 C C . ALA A 1 193 ? 11.239 1.795 -4.621 1.00 90.69 193 ALA A C 1
ATOM 1499 O O . ALA A 1 193 ? 11.047 1.979 -3.421 1.00 90.69 193 ALA A O 1
ATOM 1500 N N . ILE A 1 194 ? 10.283 1.986 -5.538 1.00 87.38 194 ILE A N 1
ATOM 1501 C CA . ILE A 1 194 ? 8.917 2.408 -5.193 1.00 87.38 194 ILE A CA 1
ATOM 1502 C C . ILE A 1 194 ? 8.242 1.364 -4.302 1.00 87.38 194 ILE A C 1
ATOM 1504 O O . ILE A 1 194 ? 7.676 1.720 -3.273 1.00 87.38 194 ILE A O 1
ATOM 1508 N N . TYR A 1 195 ? 8.325 0.081 -4.660 1.00 85.25 195 TYR A N 1
ATOM 1509 C CA . TYR A 1 195 ? 7.743 -0.995 -3.857 1.00 85.25 195 TYR A CA 1
ATOM 1510 C C . TYR A 1 195 ? 8.327 -1.030 -2.437 1.00 85.25 195 TYR A C 1
ATOM 1512 O O . TYR A 1 195 ? 7.586 -1.100 -1.460 1.00 85.25 195 TYR A O 1
ATOM 1520 N N . GLN A 1 196 ? 9.652 -0.913 -2.310 1.00 90.12 196 GLN A N 1
ATOM 1521 C CA . GLN A 1 196 ? 10.326 -0.853 -1.010 1.00 90.12 196 GLN A CA 1
ATOM 1522 C C . GLN A 1 196 ? 9.901 0.378 -0.201 1.00 90.12 196 GLN A C 1
ATOM 1524 O O . GLN A 1 196 ? 9.672 0.273 1.001 1.00 90.12 196 GLN A O 1
ATOM 1529 N N . GLN A 1 197 ? 9.757 1.535 -0.851 1.00 93.06 197 GLN A N 1
ATOM 1530 C CA . GLN A 1 197 ? 9.285 2.754 -0.200 1.00 93.06 197 GLN A CA 1
ATOM 1531 C C . GLN A 1 197 ? 7.844 2.607 0.303 1.00 93.06 197 GLN A C 1
ATOM 1533 O O . GLN A 1 197 ? 7.553 3.012 1.426 1.00 93.06 197 GLN A O 1
ATOM 1538 N N . GLN A 1 198 ? 6.954 2.012 -0.497 1.00 89.06 198 GLN A N 1
ATOM 1539 C CA . GLN A 1 198 ? 5.569 1.751 -0.099 1.00 89.06 198 GLN A CA 1
ATOM 1540 C C . GLN A 1 198 ? 5.506 0.790 1.087 1.00 89.06 198 GLN A C 1
ATOM 1542 O O . GLN A 1 198 ? 4.846 1.098 2.073 1.00 89.06 198 GLN A O 1
ATOM 1547 N N . LEU A 1 199 ? 6.265 -0.308 1.045 1.00 88.50 199 LEU A N 1
ATOM 1548 C CA . LEU A 1 199 ? 6.336 -1.261 2.151 1.00 88.50 199 LEU A CA 1
ATOM 1549 C C . LEU A 1 199 ? 6.838 -0.596 3.443 1.00 88.50 199 LEU A C 1
ATOM 1551 O O . LEU A 1 199 ? 6.276 -0.808 4.514 1.00 88.50 199 LEU A O 1
ATOM 1555 N N . GLN A 1 200 ? 7.877 0.240 3.356 1.00 91.81 200 GLN A N 1
ATOM 1556 C CA . GLN A 1 200 ? 8.371 0.991 4.513 1.00 91.81 200 GLN A CA 1
ATOM 1557 C C . GLN A 1 200 ? 7.329 1.978 5.047 1.00 91.81 200 GLN A C 1
ATOM 1559 O O . GLN A 1 200 ? 7.175 2.089 6.262 1.00 91.81 200 GLN A O 1
ATOM 1564 N N . ALA A 1 201 ? 6.609 2.672 4.163 1.00 92.81 201 ALA A N 1
ATOM 1565 C CA . ALA A 1 201 ? 5.548 3.593 4.551 1.00 92.81 201 ALA A CA 1
ATOM 1566 C C . ALA A 1 201 ? 4.379 2.864 5.234 1.00 92.81 201 ALA A C 1
ATOM 1568 O O . ALA A 1 201 ? 3.873 3.350 6.241 1.00 92.81 201 ALA A O 1
ATOM 1569 N N . GLU A 1 202 ? 3.990 1.684 4.741 1.00 89.94 202 GLU A N 1
ATOM 1570 C CA . GLU A 1 202 ? 2.969 0.841 5.372 1.00 89.94 202 GLU A CA 1
ATOM 1571 C C . GLU A 1 202 ? 3.410 0.368 6.759 1.00 89.94 202 GLU A C 1
ATOM 1573 O O . GLU A 1 202 ? 2.674 0.557 7.722 1.00 89.94 202 GLU A O 1
ATOM 1578 N N . ILE A 1 203 ? 4.633 -0.155 6.895 1.00 89.69 203 ILE A N 1
ATOM 1579 C CA . ILE A 1 203 ? 5.174 -0.586 8.194 1.00 89.69 203 ILE A CA 1
ATOM 1580 C C . ILE A 1 203 ? 5.212 0.582 9.189 1.00 89.69 203 ILE A C 1
ATOM 1582 O O . ILE A 1 203 ? 4.858 0.411 10.354 1.00 89.69 203 ILE A O 1
ATOM 1586 N N . GLN A 1 204 ? 5.626 1.774 8.749 1.00 91.44 204 GLN A N 1
ATOM 1587 C CA . GLN A 1 204 ? 5.633 2.971 9.596 1.00 91.44 204 GLN A CA 1
ATOM 1588 C C . GLN A 1 204 ? 4.217 3.397 9.995 1.00 91.44 204 GLN A C 1
ATOM 1590 O O . GLN A 1 204 ? 3.992 3.736 11.155 1.00 91.44 204 GLN A O 1
ATOM 1595 N N . ALA A 1 205 ? 3.259 3.352 9.066 1.00 92.12 205 ALA A N 1
ATOM 1596 C CA . ALA A 1 205 ? 1.864 3.666 9.353 1.00 92.12 205 ALA A CA 1
ATOM 1597 C C . ALA A 1 205 ? 1.252 2.665 10.345 1.00 92.12 205 ALA A C 1
ATOM 1599 O O . ALA A 1 205 ? 0.582 3.072 11.292 1.00 92.12 205 ALA A O 1
ATOM 1600 N N . GLU A 1 206 ? 1.514 1.367 10.177 1.00 91.19 206 GLU A N 1
ATOM 1601 C CA . GLU A 1 206 ? 1.077 0.336 11.120 1.00 91.19 206 GLU A CA 1
ATOM 1602 C C . GLU A 1 206 ? 1.715 0.517 12.500 1.00 91.19 206 GLU A C 1
ATOM 1604 O O . GLU A 1 206 ? 1.031 0.404 13.519 1.00 91.19 206 GLU A O 1
ATOM 1609 N N . HIS A 1 207 ? 3.009 0.848 12.546 1.00 89.38 207 HIS A N 1
ATOM 1610 C CA . HIS A 1 207 ? 3.709 1.118 13.799 1.00 89.38 207 HIS A CA 1
ATOM 1611 C C . HIS A 1 207 ? 3.112 2.325 14.534 1.00 89.38 207 HIS A C 1
ATOM 1613 O O . HIS A 1 207 ? 2.848 2.219 15.730 1.00 89.38 207 HIS A O 1
ATOM 1619 N N . ALA A 1 208 ? 2.789 3.405 13.816 1.00 91.19 208 ALA A N 1
ATOM 1620 C CA . ALA A 1 208 ? 2.133 4.585 14.380 1.00 91.19 208 ALA A CA 1
ATOM 1621 C C . ALA A 1 208 ? 0.728 4.279 14.930 1.00 91.19 208 ALA A C 1
ATOM 1623 O O . ALA A 1 208 ? 0.363 4.769 15.995 1.00 91.19 208 ALA A O 1
ATOM 1624 N N . VAL A 1 209 ? -0.054 3.436 14.244 1.00 93.62 209 VAL A N 1
ATOM 1625 C CA . VAL A 1 209 ? -1.377 2.998 14.732 1.00 93.62 209 VAL A CA 1
ATOM 1626 C C . VAL A 1 209 ? -1.253 2.202 16.033 1.00 93.62 209 VAL A C 1
ATOM 1628 O O . VAL A 1 209 ? -2.071 2.356 16.939 1.00 93.62 209 VAL A O 1
ATOM 1631 N N . LEU A 1 210 ? -0.234 1.351 16.145 1.00 92.31 210 LEU A N 1
ATOM 1632 C CA . LEU A 1 210 ? 0.010 0.565 17.353 1.00 92.31 210 LEU A CA 1
ATOM 1633 C C . LEU A 1 210 ? 0.535 1.423 18.506 1.00 92.31 210 LEU A C 1
ATOM 1635 O O . LEU A 1 210 ? 0.158 1.190 19.653 1.00 92.31 210 LEU A O 1
ATOM 1639 N N . GLU A 1 211 ? 1.356 2.427 18.210 1.00 91.94 211 GLU A N 1
ATOM 1640 C CA . GLU A 1 211 ? 1.801 3.414 19.193 1.00 91.94 211 GLU A CA 1
ATOM 1641 C C . GLU A 1 211 ? 0.634 4.270 19.710 1.00 91.94 211 GLU A C 1
ATOM 1643 O O . GLU A 1 211 ? 0.522 4.461 20.916 1.00 91.94 211 GLU A O 1
ATOM 1648 N N . ASP A 1 212 ? -0.297 4.697 18.852 1.00 93.00 212 ASP A N 1
ATOM 1649 C CA . ASP A 1 212 ? -1.514 5.403 19.289 1.00 93.00 212 ASP A CA 1
ATOM 1650 C C . ASP A 1 212 ? -2.422 4.510 20.159 1.00 93.00 212 ASP A C 1
ATOM 1652 O O . ASP A 1 212 ? -2.962 4.946 21.176 1.00 93.00 212 ASP A O 1
ATOM 1656 N N . ALA A 1 213 ? -2.552 3.226 19.805 1.00 91.94 213 ALA A N 1
ATOM 1657 C CA . ALA A 1 213 ? -3.420 2.290 20.519 1.00 91.94 213 ALA A CA 1
ATOM 1658 C C . ALA A 1 213 ? -2.861 1.820 21.875 1.00 91.94 213 ALA A C 1
ATOM 1660 O O . ALA A 1 213 ? -3.637 1.569 22.802 1.00 91.94 213 ALA A O 1
ATOM 1661 N N . PHE A 1 214 ? -1.541 1.650 21.990 1.00 91.19 214 PHE A N 1
ATOM 1662 C CA . PHE A 1 214 ? -0.901 0.998 23.140 1.00 91.19 214 PHE A CA 1
ATOM 1663 C C . PHE A 1 214 ? 0.150 1.859 23.856 1.00 91.19 214 PHE A C 1
ATOM 1665 O O . PHE A 1 214 ? 0.556 1.513 24.968 1.00 91.19 214 PHE A O 1
ATOM 1672 N N . GLY A 1 215 ? 0.590 2.970 23.260 1.00 90.44 215 GLY A N 1
ATOM 1673 C CA . GLY A 1 215 ? 1.597 3.871 23.820 1.00 90.44 215 GLY A CA 1
ATOM 1674 C C . GLY A 1 215 ? 2.890 3.149 24.205 1.00 90.44 215 GLY A C 1
ATOM 1675 O O . GLY A 1 215 ? 3.458 2.380 23.424 1.00 90.44 215 GLY A O 1
ATOM 1676 N N . ASP A 1 216 ? 3.320 3.353 25.453 1.00 87.81 216 ASP A N 1
ATOM 1677 C CA . ASP A 1 216 ? 4.556 2.787 26.007 1.00 87.81 216 ASP A CA 1
ATOM 1678 C C . ASP A 1 216 ? 4.594 1.246 25.976 1.00 87.81 216 ASP A C 1
ATOM 1680 O O . ASP A 1 216 ? 5.677 0.671 25.846 1.00 87.81 216 ASP A O 1
ATOM 1684 N N . GLU A 1 217 ? 3.439 0.560 26.041 1.00 88.25 217 GLU A N 1
ATOM 1685 C CA . GLU A 1 217 ? 3.387 -0.912 25.960 1.00 88.25 217 GLU A CA 1
ATOM 1686 C C . GLU A 1 217 ? 3.871 -1.430 24.597 1.00 88.25 217 GLU A C 1
ATOM 1688 O O . GLU A 1 217 ? 4.392 -2.544 24.515 1.00 88.25 217 GLU A O 1
ATOM 1693 N N . TRP A 1 218 ? 3.725 -0.631 23.534 1.00 89.06 218 TRP A N 1
ATOM 1694 C CA . TRP A 1 218 ? 4.220 -0.970 22.204 1.00 89.06 218 TRP A CA 1
ATOM 1695 C C . TRP A 1 218 ? 5.601 -0.386 21.926 1.00 89.06 218 TRP A C 1
ATOM 1697 O O . TRP A 1 218 ? 6.418 -1.059 21.296 1.00 89.06 218 TRP A O 1
ATOM 1707 N N . SER A 1 219 ? 5.898 0.832 22.376 1.00 89.06 219 SER A N 1
ATOM 1708 C CA . SER A 1 219 ? 7.175 1.492 22.071 1.00 89.06 219 SER A CA 1
ATOM 1709 C C . SER A 1 219 ? 8.375 0.841 22.777 1.00 89.06 219 SER A C 1
ATOM 1711 O O . SER A 1 219 ? 9.457 0.782 22.189 1.00 89.06 219 SER A O 1
ATOM 1713 N N . ASP A 1 220 ? 8.194 0.252 23.966 1.00 92.25 220 ASP A N 1
ATOM 1714 C CA . ASP A 1 220 ? 9.239 -0.521 24.653 1.00 92.25 220 ASP A CA 1
ATOM 1715 C C . ASP A 1 220 ? 9.328 -1.983 24.147 1.00 92.25 220 ASP A C 1
ATOM 1717 O O . ASP A 1 220 ? 8.350 -2.731 24.247 1.00 92.25 220 ASP A O 1
ATOM 1721 N N . PRO A 1 221 ? 10.500 -2.458 23.669 1.00 89.56 221 PRO A N 1
ATOM 1722 C CA . PRO A 1 221 ? 10.676 -3.836 23.208 1.00 89.56 221 PRO A CA 1
ATOM 1723 C C . PRO A 1 221 ? 10.311 -4.915 24.238 1.00 89.56 221 PRO A C 1
ATOM 1725 O O . PRO A 1 221 ? 9.777 -5.959 23.859 1.00 89.56 221 PRO A O 1
ATOM 1728 N N . SER A 1 222 ? 10.590 -4.692 25.529 1.00 92.81 222 SER A N 1
ATOM 1729 C CA . SER A 1 222 ? 10.294 -5.686 26.571 1.00 92.81 222 SER A CA 1
ATOM 1730 C C . SER A 1 222 ? 8.791 -5.785 26.831 1.00 92.81 222 SER A C 1
ATOM 1732 O O . SER A 1 222 ? 8.237 -6.886 26.909 1.00 92.81 222 SER A O 1
ATOM 1734 N N . SER A 1 223 ? 8.125 -4.637 26.950 1.00 91.94 223 SER A N 1
ATOM 1735 C CA . SER A 1 223 ? 6.673 -4.554 27.124 1.00 91.94 223 SER A CA 1
ATOM 1736 C C . SER A 1 223 ? 5.931 -5.112 25.910 1.00 91.94 223 SER A C 1
ATOM 1738 O O . SER A 1 223 ? 5.009 -5.912 26.078 1.00 91.94 223 SER A O 1
ATOM 1740 N N . ARG A 1 224 ? 6.421 -4.828 24.695 1.00 89.75 224 ARG A N 1
ATOM 1741 C CA . ARG A 1 224 ? 5.883 -5.390 23.452 1.00 89.75 224 ARG A CA 1
ATOM 1742 C C . ARG A 1 224 ? 5.974 -6.913 23.427 1.00 89.75 224 ARG A C 1
ATOM 1744 O O . ARG A 1 224 ? 4.997 -7.580 23.101 1.00 89.75 224 ARG A O 1
ATOM 1751 N N . ALA A 1 225 ? 7.126 -7.481 23.787 1.00 90.75 225 ALA A N 1
ATOM 1752 C CA . ALA A 1 225 ? 7.302 -8.933 23.822 1.00 90.75 225 ALA A CA 1
ATOM 1753 C C . ALA A 1 225 ? 6.340 -9.601 24.815 1.00 90.75 225 ALA A C 1
ATOM 1755 O O . ALA A 1 225 ? 5.775 -10.657 24.522 1.00 90.75 225 ALA A O 1
ATOM 1756 N N . LYS A 1 226 ? 6.112 -8.964 25.970 1.00 91.81 226 LYS A N 1
ATOM 1757 C CA . LYS A 1 226 ? 5.143 -9.443 26.956 1.00 91.81 226 LYS A CA 1
ATOM 1758 C C . LYS A 1 226 ? 3.709 -9.367 26.429 1.00 91.81 226 LYS A C 1
ATOM 1760 O O . LYS A 1 226 ? 2.997 -10.360 26.521 1.00 91.81 226 LYS A O 1
ATOM 1765 N N . LEU A 1 227 ? 3.317 -8.240 25.829 1.00 90.56 227 LEU A N 1
ATOM 1766 C CA . LEU A 1 227 ? 2.006 -8.077 25.198 1.00 90.56 227 LEU A CA 1
ATOM 1767 C C . LEU A 1 227 ? 1.760 -9.183 24.168 1.00 90.56 227 LEU A C 1
ATOM 1769 O O . LEU A 1 227 ? 0.741 -9.859 24.231 1.00 90.56 227 LEU A O 1
ATOM 1773 N N . LEU A 1 228 ? 2.708 -9.412 23.257 1.00 90.69 228 LEU A N 1
ATOM 1774 C CA . LEU A 1 228 ? 2.578 -10.454 22.238 1.00 90.69 228 LEU A CA 1
ATOM 1775 C C . LEU A 1 228 ? 2.466 -11.853 22.860 1.00 90.69 228 LEU A C 1
ATOM 1777 O O . LEU A 1 228 ? 1.598 -12.621 22.455 1.00 90.69 228 LEU A O 1
ATOM 1781 N N . SER A 1 229 ? 3.265 -12.161 23.885 1.00 90.88 229 SER A N 1
ATOM 1782 C CA . SER A 1 229 ? 3.169 -13.433 24.615 1.00 90.88 229 SER A CA 1
ATOM 1783 C C . SER A 1 229 ? 1.817 -13.627 25.309 1.00 90.88 229 SER A C 1
ATOM 1785 O O . SER A 1 229 ? 1.339 -14.758 25.386 1.00 90.88 229 SER A O 1
ATOM 1787 N N . ASP A 1 230 ? 1.204 -12.559 25.821 1.00 90.56 230 ASP A N 1
ATOM 1788 C CA . ASP A 1 230 ? -0.122 -12.613 26.446 1.00 90.56 230 ASP A CA 1
ATOM 1789 C C . ASP A 1 230 ? -1.233 -12.813 25.394 1.00 90.56 230 ASP A C 1
ATOM 1791 O O . ASP A 1 230 ? -2.271 -13.414 25.684 1.00 90.56 230 ASP A O 1
ATOM 1795 N N . LEU A 1 231 ? -1.012 -12.340 24.161 1.00 91.56 231 LEU A N 1
ATOM 1796 C CA . LEU A 1 231 ? -1.941 -12.493 23.040 1.00 91.56 231 LEU A CA 1
ATOM 1797 C C . LEU A 1 231 ? -1.822 -13.848 22.332 1.00 91.56 231 LEU A C 1
ATOM 1799 O O . LEU A 1 231 ? -2.832 -14.325 21.827 1.00 91.56 231 LEU A O 1
ATOM 1803 N N . GLU A 1 232 ? -0.652 -14.495 22.321 1.00 92.00 232 GLU A N 1
ATOM 1804 C CA . GLU A 1 232 ? -0.430 -15.814 21.696 1.00 92.00 232 GLU A CA 1
ATOM 1805 C C . GLU A 1 232 ? -1.505 -16.877 22.032 1.00 92.00 232 GLU A C 1
ATOM 1807 O O . GLU A 1 232 ? -2.039 -17.481 21.098 1.00 92.00 232 GLU A O 1
ATOM 1812 N N . PRO A 1 233 ? -1.888 -17.131 23.304 1.00 91.75 233 PRO A N 1
ATOM 1813 C CA . PRO A 1 233 ? -2.910 -18.135 23.608 1.00 91.75 233 PRO A CA 1
ATOM 1814 C C . PRO A 1 233 ? -4.300 -17.735 23.103 1.00 91.75 233 PRO A C 1
ATOM 1816 O O . PRO A 1 233 ? -5.076 -18.597 22.700 1.00 91.75 233 PRO A O 1
ATOM 1819 N N . ILE A 1 234 ? -4.615 -16.436 23.100 1.00 91.38 234 ILE A N 1
ATOM 1820 C CA . ILE A 1 234 ? -5.879 -15.922 22.562 1.00 91.38 234 ILE A CA 1
ATOM 1821 C C . ILE A 1 234 ? -5.874 -16.106 21.044 1.00 91.38 234 ILE A C 1
ATOM 1823 O O . ILE A 1 234 ? -6.801 -16.681 20.494 1.00 91.38 234 ILE A O 1
ATOM 1827 N N . ALA A 1 235 ? -4.803 -15.691 20.376 1.00 91.19 235 ALA A N 1
ATOM 1828 C CA . ALA A 1 235 ? -4.610 -15.833 18.940 1.00 91.19 235 ALA A CA 1
ATOM 1829 C C . ALA A 1 235 ? -4.769 -17.293 18.481 1.00 91.19 235 ALA A C 1
ATOM 1831 O O . ALA A 1 235 ? -5.513 -17.569 17.537 1.00 91.19 235 ALA A O 1
ATOM 1832 N N . ALA A 1 236 ? -4.170 -18.237 19.214 1.00 91.94 236 ALA A N 1
ATOM 1833 C CA . ALA A 1 236 ? -4.283 -19.664 18.933 1.00 91.94 236 ALA A CA 1
ATOM 1834 C C . ALA A 1 236 ? -5.736 -20.176 18.992 1.00 91.94 236 ALA A C 1
ATOM 1836 O O . ALA A 1 236 ? -6.126 -20.988 18.153 1.00 91.94 236 ALA A O 1
ATOM 1837 N N . GLU A 1 237 ? -6.562 -19.679 19.924 1.00 90.94 237 GLU A N 1
ATOM 1838 C CA . GLU A 1 237 ? -7.995 -20.019 19.995 1.00 90.94 237 GLU A CA 1
ATOM 1839 C C . GLU A 1 237 ? -8.775 -19.551 18.753 1.00 90.94 237 GLU A C 1
ATOM 1841 O O . GLU A 1 237 ? -9.745 -20.201 18.360 1.00 90.94 237 GLU A O 1
ATOM 1846 N N . PHE A 1 238 ? -8.340 -18.464 18.105 1.00 88.38 238 PHE A N 1
ATOM 1847 C CA . PHE A 1 238 ? -8.960 -17.913 16.891 1.00 88.38 238 PHE A CA 1
ATOM 1848 C C . PHE A 1 238 ? -8.293 -18.379 15.589 1.00 88.38 238 PHE A C 1
ATOM 1850 O O . PHE A 1 238 ? -8.624 -17.875 14.518 1.00 88.38 238 PHE A O 1
ATOM 1857 N N . GLY A 1 239 ? -7.389 -19.360 15.658 1.00 86.12 239 GLY A N 1
ATOM 1858 C CA . GLY A 1 239 ? -6.743 -19.939 14.479 1.00 86.12 239 GLY A CA 1
ATOM 1859 C C . GLY A 1 239 ? -5.537 -19.155 13.958 1.00 86.12 239 GLY A C 1
ATOM 1860 O O . GLY A 1 239 ? -5.121 -19.388 12.827 1.00 86.12 239 GLY A O 1
ATOM 1861 N N . TYR A 1 240 ? -4.959 -18.268 14.769 1.00 87.12 240 TYR A N 1
ATOM 1862 C CA . TYR A 1 240 ? -3.697 -17.589 14.479 1.00 87.12 240 TYR A CA 1
ATOM 1863 C C . TYR A 1 240 ? -2.545 -18.347 15.159 1.00 87.12 240 TYR A C 1
ATOM 1865 O O . TYR A 1 240 ? -2.301 -18.149 16.354 1.00 87.12 240 TYR A O 1
ATOM 1873 N N . PRO A 1 241 ? -1.838 -19.250 14.451 1.00 85.56 241 PRO A N 1
ATOM 1874 C CA . PRO A 1 241 ? -0.646 -19.886 14.996 1.00 85.56 241 PRO A CA 1
ATOM 1875 C C . PRO A 1 241 ? 0.497 -18.864 15.112 1.00 85.56 241 PRO A C 1
ATOM 1877 O O . PRO A 1 241 ? 0.439 -17.767 14.550 1.00 85.56 241 PRO A O 1
ATOM 1880 N N . LYS A 1 242 ? 1.555 -19.220 15.845 1.00 83.88 242 LYS A N 1
ATOM 1881 C CA . LYS A 1 242 ? 2.665 -18.310 16.177 1.00 83.88 242 LYS A CA 1
ATOM 1882 C C . LYS A 1 242 ? 3.334 -17.703 14.938 1.00 83.88 242 LYS A C 1
ATOM 1884 O O . LYS A 1 242 ? 3.767 -16.557 14.974 1.00 83.88 242 LYS A O 1
ATOM 1889 N N . GLU A 1 243 ? 3.390 -18.456 13.847 1.00 85.12 243 GLU A N 1
ATOM 1890 C CA . GLU A 1 243 ? 3.969 -18.025 12.577 1.00 85.12 243 GLU A CA 1
ATOM 1891 C C . GLU A 1 243 ? 3.146 -16.898 11.944 1.00 85.12 243 GLU A C 1
ATOM 1893 O O . GLU A 1 243 ? 3.706 -15.903 11.502 1.00 85.12 243 GLU A O 1
ATOM 1898 N N . VAL A 1 244 ? 1.815 -17.007 11.981 1.00 84.00 244 VAL A N 1
ATOM 1899 C CA . VAL A 1 244 ? 0.904 -15.978 11.452 1.00 84.00 244 VAL A CA 1
ATOM 1900 C C . VAL A 1 244 ? 0.876 -14.758 12.371 1.00 84.00 244 VAL A C 1
ATOM 1902 O O . VAL A 1 244 ? 0.743 -13.635 11.901 1.00 84.00 244 VAL A O 1
ATOM 1905 N N . MET A 1 245 ? 1.077 -14.948 13.678 1.00 83.38 245 MET A N 1
ATOM 1906 C CA . MET A 1 245 ? 1.206 -13.835 14.624 1.00 83.38 245 MET A CA 1
ATOM 1907 C C . MET A 1 245 ? 2.425 -12.946 14.355 1.00 83.38 245 MET A C 1
ATOM 1909 O O . MET A 1 245 ? 2.382 -11.761 14.675 1.00 83.38 245 MET A O 1
ATOM 1913 N N . ALA A 1 246 ? 3.492 -13.480 13.755 1.00 82.19 246 ALA A N 1
ATOM 1914 C CA . ALA A 1 246 ? 4.643 -12.675 13.345 1.00 82.19 246 ALA A CA 1
ATOM 1915 C C . ALA A 1 246 ? 4.327 -11.749 12.154 1.00 82.19 246 ALA A C 1
ATOM 1917 O O . ALA A 1 246 ? 5.000 -10.738 11.972 1.00 82.19 246 ALA A O 1
ATOM 1918 N N . GLU A 1 247 ? 3.299 -12.088 11.373 1.00 83.75 247 GLU A N 1
ATOM 1919 C CA . GLU A 1 247 ? 2.810 -11.332 10.214 1.00 83.75 247 GLU A CA 1
ATOM 1920 C C . GLU A 1 247 ? 1.504 -10.573 10.518 1.00 83.75 247 GLU A C 1
ATOM 1922 O O . GLU A 1 247 ? 0.906 -9.976 9.621 1.00 83.75 247 GLU A O 1
ATOM 1927 N N . ALA A 1 248 ? 1.038 -10.604 11.772 1.00 85.25 248 ALA A N 1
ATOM 1928 C CA . ALA A 1 248 ? -0.208 -9.970 12.176 1.00 85.25 248 ALA A CA 1
ATOM 1929 C C . ALA A 1 248 ? -0.125 -8.451 11.997 1.00 85.25 248 ALA A C 1
ATOM 1931 O O . ALA A 1 248 ? 0.816 -7.805 12.465 1.00 85.25 248 ALA A O 1
ATOM 1932 N N . ARG A 1 249 ? -1.146 -7.875 11.356 1.00 89.44 249 ARG A N 1
ATOM 1933 C CA . ARG A 1 249 ? -1.210 -6.429 11.133 1.00 89.44 249 ARG A CA 1
ATOM 1934 C C . ARG A 1 249 ? -1.630 -5.709 12.403 1.00 89.44 249 ARG A C 1
ATOM 1936 O O . ARG A 1 249 ? -2.221 -6.297 13.313 1.00 89.44 249 ARG A O 1
ATOM 1943 N N . ALA A 1 250 ? -1.429 -4.394 12.421 1.00 90.19 250 ALA A N 1
ATOM 1944 C CA . ALA A 1 250 ? -1.854 -3.544 13.533 1.00 90.19 250 ALA A CA 1
ATOM 1945 C C . ALA A 1 250 ? -3.308 -3.798 13.984 1.00 90.19 250 ALA A C 1
ATOM 1947 O O . ALA A 1 250 ? -3.593 -3.922 15.177 1.00 90.19 250 ALA A O 1
ATOM 1948 N N . ALA A 1 251 ? -4.226 -3.940 13.023 1.00 89.06 251 ALA A N 1
ATOM 1949 C CA . ALA A 1 251 ? -5.638 -4.200 13.288 1.00 89.06 251 ALA A CA 1
ATOM 1950 C C . ALA A 1 251 ? -5.881 -5.532 14.020 1.00 89.06 251 ALA A C 1
ATOM 1952 O O . ALA A 1 251 ? -6.718 -5.582 14.923 1.00 89.06 251 ALA A O 1
ATOM 1953 N N . ASP A 1 252 ? -5.137 -6.585 13.668 1.00 90.38 252 ASP A N 1
ATOM 1954 C CA . ASP A 1 252 ? -5.261 -7.906 14.287 1.00 90.38 252 ASP A CA 1
ATOM 1955 C C . ASP A 1 252 ? -4.794 -7.862 15.745 1.00 90.38 252 ASP A C 1
ATOM 1957 O O . ASP A 1 252 ? -5.495 -8.332 16.641 1.00 90.38 252 ASP A O 1
ATOM 1961 N N . ILE A 1 253 ? -3.653 -7.219 16.012 1.00 91.25 253 ILE A N 1
ATOM 1962 C CA . ILE A 1 253 ? -3.103 -7.080 17.370 1.00 91.25 253 ILE A CA 1
ATOM 1963 C C . ILE A 1 253 ? -4.071 -6.289 18.265 1.00 91.25 253 ILE A C 1
ATOM 1965 O O . ILE A 1 253 ? -4.356 -6.695 19.396 1.00 91.25 253 ILE A O 1
ATOM 1969 N N . ILE A 1 254 ? -4.639 -5.193 17.749 1.00 93.31 254 ILE A N 1
ATOM 1970 C CA . ILE A 1 254 ? -5.647 -4.387 18.456 1.00 93.31 254 ILE A CA 1
ATOM 1971 C C . ILE A 1 254 ? -6.913 -5.205 18.735 1.00 93.31 254 ILE A C 1
ATOM 1973 O O . ILE A 1 254 ? -7.443 -5.174 19.852 1.00 93.31 254 ILE A O 1
ATOM 1977 N N . ALA A 1 255 ? -7.394 -5.970 17.752 1.00 92.31 255 ALA A N 1
ATOM 1978 C CA . ALA A 1 255 ? -8.559 -6.830 17.920 1.00 92.31 255 ALA A CA 1
ATOM 1979 C C . ALA A 1 255 ? -8.315 -7.916 18.979 1.00 92.31 255 ALA A C 1
ATOM 1981 O O . ALA A 1 255 ? -9.142 -8.089 19.876 1.00 92.31 255 ALA A O 1
ATOM 1982 N N . LEU A 1 256 ? -7.165 -8.593 18.934 1.00 93.06 256 LEU A N 1
ATOM 1983 C CA . LEU A 1 256 ? -6.785 -9.625 19.900 1.00 93.06 256 LEU A CA 1
ATOM 1984 C C . LEU A 1 256 ? -6.689 -9.068 21.321 1.00 93.06 256 LEU A C 1
ATOM 1986 O O . LEU A 1 256 ? -7.202 -9.691 22.254 1.00 93.06 256 LEU A O 1
ATOM 1990 N N . ARG A 1 257 ? -6.121 -7.868 21.502 1.00 93.31 257 ARG A N 1
ATOM 1991 C CA . ARG A 1 257 ? -6.106 -7.213 22.817 1.00 93.31 257 ARG A CA 1
ATOM 1992 C C . ARG A 1 257 ? -7.515 -6.938 23.323 1.00 93.31 257 ARG A C 1
ATOM 1994 O O . ARG A 1 257 ? -7.835 -7.275 24.463 1.00 93.31 257 ARG A O 1
ATOM 2001 N N . ARG A 1 258 ? -8.388 -6.405 22.467 1.00 93.44 258 ARG A N 1
ATOM 2002 C CA . ARG A 1 258 ? -9.789 -6.155 22.825 1.00 93.44 258 ARG A CA 1
ATOM 2003 C C . ARG A 1 258 ? -10.523 -7.444 23.199 1.00 93.44 258 ARG A C 1
ATOM 2005 O O . ARG A 1 258 ? -11.317 -7.440 24.139 1.00 93.44 258 ARG A O 1
ATOM 2012 N N . ILE A 1 259 ? -10.259 -8.540 22.493 1.00 92.94 259 ILE A N 1
ATOM 2013 C CA . ILE A 1 259 ? -10.808 -9.861 22.817 1.00 92.94 259 ILE A CA 1
ATOM 2014 C C . ILE A 1 259 ? -10.301 -10.333 24.184 1.00 92.94 259 ILE A C 1
ATOM 2016 O O . ILE A 1 259 ? -11.106 -10.773 25.006 1.00 92.94 259 ILE A O 1
ATOM 2020 N N . GLY A 1 260 ? -9.005 -10.183 24.468 1.00 91.62 260 GLY A N 1
ATOM 2021 C CA . GLY A 1 260 ? -8.424 -10.497 25.776 1.00 91.62 260 GLY A CA 1
ATOM 2022 C C . GLY A 1 260 ? -9.090 -9.729 26.918 1.00 91.62 260 GLY A C 1
ATOM 2023 O O . GLY A 1 260 ? -9.495 -10.326 27.918 1.00 91.62 260 GLY A O 1
ATOM 2024 N N . ASP A 1 261 ? -9.309 -8.427 26.737 1.00 92.56 261 ASP A N 1
ATOM 2025 C CA . ASP A 1 261 ? -10.000 -7.589 27.721 1.00 92.56 261 ASP A CA 1
ATOM 2026 C C . ASP A 1 261 ? -11.456 -8.022 27.940 1.00 92.56 261 ASP A C 1
ATOM 2028 O O . ASP A 1 261 ? -11.962 -7.996 29.068 1.00 92.56 261 ASP A O 1
ATOM 2032 N N . LEU A 1 262 ? -12.152 -8.422 26.872 1.00 94.12 262 LEU A N 1
ATOM 2033 C CA . LEU A 1 262 ? -13.517 -8.941 26.954 1.00 94.12 262 LEU A CA 1
ATOM 2034 C C . LEU A 1 262 ? -13.567 -10.286 27.680 1.00 94.12 262 LEU A C 1
ATOM 2036 O O . LEU A 1 262 ? -14.426 -10.460 28.544 1.00 94.12 262 LEU A O 1
ATOM 2040 N N . LYS A 1 263 ? -12.627 -11.195 27.402 1.00 92.81 263 LYS A N 1
ATOM 2041 C CA . LYS A 1 263 ? -12.504 -12.485 28.096 1.00 92.81 263 LYS A CA 1
ATOM 2042 C C . LYS A 1 263 ? -12.252 -12.277 29.590 1.00 92.81 263 LYS A C 1
ATOM 2044 O O . LYS A 1 263 ? -12.997 -12.792 30.416 1.00 92.81 263 LYS A O 1
ATOM 2049 N N . ALA A 1 264 ? -11.319 -11.392 29.945 1.00 92.75 264 ALA A N 1
ATOM 2050 C CA . ALA A 1 264 ? -11.045 -11.051 31.340 1.00 92.75 264 ALA A CA 1
ATOM 2051 C C . ALA A 1 264 ? -12.260 -10.428 32.059 1.00 92.75 264 ALA A C 1
ATOM 2053 O O . ALA A 1 264 ? -12.470 -10.650 33.256 1.00 92.75 264 ALA A O 1
ATOM 2054 N N . LYS A 1 265 ? -13.074 -9.629 31.356 1.00 94.12 265 LYS A N 1
ATOM 2055 C CA . LYS A 1 265 ? -14.332 -9.085 31.895 1.00 94.12 265 LYS A CA 1
ATOM 2056 C C . LYS A 1 265 ? -15.395 -10.171 32.066 1.00 94.12 265 LYS A C 1
ATOM 2058 O O . LYS A 1 265 ? -16.064 -10.174 33.100 1.00 94.12 265 LYS A O 1
ATOM 2063 N N . ALA A 1 266 ? -15.529 -11.081 31.103 1.00 93.56 266 ALA A N 1
ATOM 2064 C CA . ALA A 1 266 ? -16.442 -12.217 31.181 1.00 93.56 266 ALA A CA 1
ATOM 2065 C C . ALA A 1 266 ? -16.092 -13.126 32.370 1.00 93.56 266 ALA A C 1
ATOM 2067 O O . ALA A 1 266 ? -16.954 -13.390 33.205 1.00 93.56 266 ALA A O 1
ATOM 2068 N N . ASP A 1 267 ? -14.814 -13.462 32.553 1.00 94.19 267 ASP A N 1
ATOM 2069 C CA . ASP A 1 267 ? -14.354 -14.282 33.681 1.00 94.19 267 ASP A CA 1
ATOM 2070 C C . ASP A 1 267 ? -14.672 -13.630 35.036 1.00 94.19 267 ASP A C 1
ATOM 2072 O O . ASP A 1 267 ? -15.138 -14.284 35.974 1.00 94.19 267 ASP A O 1
ATOM 2076 N N . LYS A 1 268 ? -14.460 -12.311 35.158 1.00 94.06 268 LYS A N 1
ATOM 2077 C CA . LYS A 1 268 ? -14.823 -11.550 36.368 1.00 94.06 268 LYS A CA 1
ATOM 2078 C C . LYS A 1 268 ? -16.331 -11.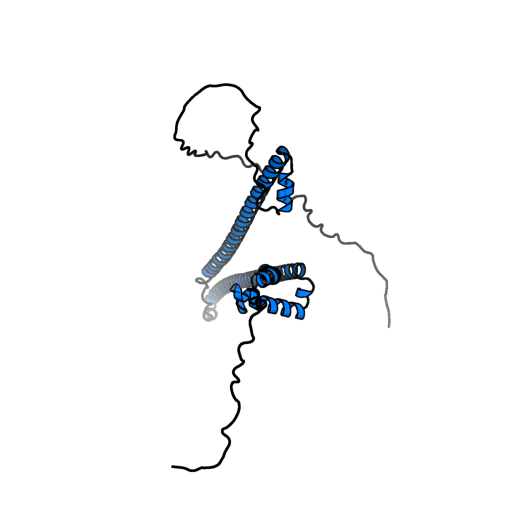562 36.612 1.00 94.06 268 LYS A C 1
ATOM 2080 O O . LYS A 1 268 ? -16.761 -11.684 37.762 1.00 94.06 268 LYS A O 1
ATOM 2085 N N . TYR A 1 269 ? -17.127 -11.428 35.554 1.00 94.50 269 TYR A N 1
ATOM 2086 C CA . TYR A 1 269 ? -18.582 -11.487 35.638 1.00 94.50 269 TYR A CA 1
ATOM 2087 C C . TYR A 1 269 ? -19.055 -12.867 36.109 1.00 94.50 269 TYR A C 1
ATOM 2089 O O . TYR A 1 269 ? -19.820 -12.951 37.072 1.00 94.50 269 TYR A O 1
ATOM 2097 N N . ASP A 1 270 ? -18.526 -13.943 35.530 1.00 93.81 270 ASP A N 1
ATOM 2098 C CA . ASP A 1 270 ? -18.857 -15.318 35.908 1.00 93.81 270 ASP A CA 1
ATOM 2099 C C . ASP A 1 270 ? -18.471 -15.622 37.359 1.00 93.81 270 ASP A C 1
ATOM 2101 O O . ASP A 1 270 ? -19.246 -16.229 38.107 1.00 93.81 270 ASP A O 1
ATOM 2105 N N . GLN A 1 271 ? -17.313 -15.134 37.818 1.00 94.31 271 GLN A N 1
ATOM 2106 C CA . GLN A 1 271 ? -16.910 -15.238 39.223 1.00 94.31 271 GLN A CA 1
ATOM 2107 C C . GLN A 1 271 ? -17.865 -14.491 40.160 1.00 94.31 271 GLN A C 1
ATOM 2109 O O . GLN A 1 271 ? -18.214 -15.005 41.229 1.00 94.31 271 GLN A O 1
ATOM 2114 N N . LEU A 1 272 ? -18.305 -13.290 39.780 1.00 94.00 272 LEU A N 1
ATOM 2115 C CA . LEU A 1 272 ? -19.257 -12.504 40.562 1.00 94.00 272 LEU A CA 1
ATOM 2116 C C . LEU A 1 272 ? -20.621 -13.200 40.624 1.00 94.00 272 LEU A C 1
ATOM 2118 O O . LEU A 1 272 ? -21.203 -13.313 41.705 1.00 94.00 272 LEU A O 1
ATOM 2122 N N . MET A 1 273 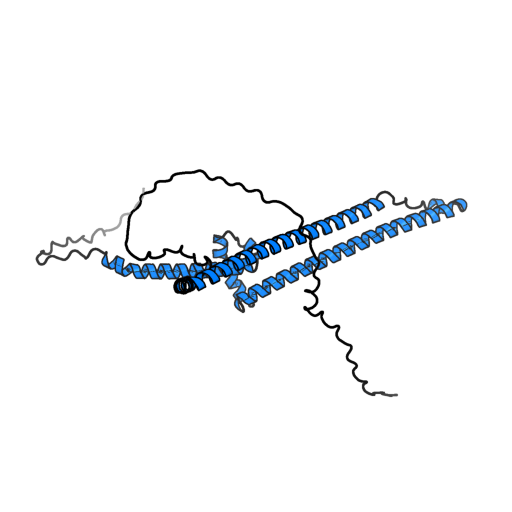? -21.108 -13.722 39.498 1.00 92.38 273 MET A N 1
ATOM 2123 C CA . MET A 1 273 ? -22.364 -14.469 39.433 1.00 92.38 273 MET A CA 1
ATOM 2124 C C . MET A 1 273 ? -22.290 -15.764 40.242 1.00 92.38 273 MET A C 1
ATOM 2126 O O . MET A 1 273 ? -23.213 -16.064 41.002 1.00 92.38 273 MET A O 1
ATOM 2130 N N . LYS A 1 274 ? -21.169 -16.492 40.185 1.00 92.75 274 LYS A N 1
ATOM 2131 C CA . LYS A 1 274 ? -20.936 -17.673 41.027 1.00 92.75 274 LYS A CA 1
ATOM 2132 C C . LYS A 1 274 ? -21.029 -17.326 42.514 1.00 92.75 274 LYS A C 1
ATOM 2134 O O . LYS A 1 274 ? -21.777 -17.995 43.224 1.00 92.75 274 LYS A O 1
ATOM 2139 N N . LYS A 1 275 ? -20.364 -16.252 42.959 1.00 91.12 275 LYS A N 1
ATOM 2140 C CA . LYS A 1 275 ? -20.432 -15.754 44.348 1.00 91.12 275 LYS A CA 1
ATOM 2141 C C . LYS A 1 275 ? -21.842 -15.312 44.748 1.00 91.12 275 LYS A C 1
ATOM 2143 O O . LYS A 1 275 ? -22.289 -15.620 45.845 1.00 91.12 275 LYS A O 1
ATOM 2148 N N . ARG A 1 276 ? -22.592 -14.646 43.861 1.00 89.06 276 ARG A N 1
ATOM 2149 C CA . ARG A 1 276 ? -24.000 -14.282 44.124 1.00 89.06 276 ARG A CA 1
ATOM 2150 C C . ARG A 1 276 ? -24.914 -15.498 44.273 1.00 89.06 276 ARG A C 1
ATOM 2152 O O . ARG A 1 276 ? -25.881 -15.440 45.027 1.00 89.06 276 ARG A O 1
ATOM 2159 N N . MET A 1 277 ? -24.608 -16.599 43.591 1.00 85.25 277 MET A N 1
ATOM 2160 C CA . MET A 1 277 ? -25.386 -17.837 43.675 1.00 85.25 277 MET A CA 1
ATOM 2161 C C . MET A 1 277 ? -24.996 -18.729 44.862 1.00 85.25 277 MET A C 1
ATOM 2163 O O . MET A 1 277 ? -25.760 -19.631 45.201 1.00 85.25 277 MET A O 1
ATOM 2167 N N . GLU A 1 278 ? -23.858 -18.502 45.524 1.00 83.06 278 GLU A N 1
ATOM 2168 C CA . GLU A 1 278 ? -23.459 -19.228 46.741 1.00 83.06 278 GLU A CA 1
ATOM 2169 C C . GLU A 1 278 ? -24.469 -19.128 47.894 1.00 83.06 278 GLU A C 1
ATOM 2171 O O . GLU A 1 278 ? -24.846 -20.185 48.397 1.00 83.06 278 GLU A O 1
ATOM 2176 N N . PRO A 1 279 ? -24.994 -17.951 48.295 1.00 80.25 279 PRO A N 1
ATOM 2177 C CA . PRO A 1 279 ? -26.009 -17.878 49.349 1.00 80.25 279 PRO A CA 1
ATOM 2178 C C . PRO A 1 279 ? -27.321 -18.561 48.944 1.00 80.25 279 PRO A C 1
ATOM 2180 O O . PRO A 1 279 ? -27.941 -19.231 49.764 1.00 80.25 279 PRO A O 1
ATOM 2183 N N . VAL A 1 280 ? -27.721 -18.471 47.670 1.00 80.19 280 VAL A N 1
ATOM 2184 C CA . VAL A 1 280 ? -28.912 -19.169 47.150 1.00 80.19 280 VAL A CA 1
ATOM 2185 C C . VAL A 1 280 ? -28.722 -20.689 47.204 1.00 80.19 280 VAL A C 1
ATOM 2187 O O . VAL A 1 280 ? -29.648 -21.428 47.537 1.00 80.19 280 VAL A O 1
ATOM 2190 N N . ARG A 1 281 ? -27.512 -21.173 46.905 1.00 79.75 281 ARG A N 1
ATOM 2191 C CA . ARG A 1 281 ? -27.155 -22.594 47.018 1.00 79.75 281 ARG A CA 1
ATOM 2192 C C . ARG A 1 281 ? -27.047 -23.037 48.476 1.00 79.75 281 ARG A C 1
ATOM 2194 O O . ARG A 1 281 ? -27.521 -24.121 48.793 1.00 79.75 281 ARG A O 1
ATOM 2201 N N . ALA A 1 282 ? -26.494 -22.207 49.358 1.00 76.81 282 ALA A N 1
ATOM 2202 C CA . ALA A 1 282 ? -26.414 -22.469 50.794 1.00 76.81 282 ALA A CA 1
ATOM 2203 C C . ALA A 1 282 ? -27.806 -22.521 51.443 1.00 76.81 282 ALA A C 1
ATOM 2205 O O . ALA A 1 282 ? -28.056 -23.390 52.267 1.00 76.81 282 ALA A O 1
ATOM 2206 N N . ALA A 1 283 ? -28.742 -21.674 51.007 1.00 73.44 283 ALA A N 1
ATOM 2207 C CA . ALA A 1 283 ? -30.138 -21.714 51.445 1.00 73.44 283 ALA A CA 1
ATOM 2208 C C . ALA A 1 283 ? -30.905 -22.953 50.937 1.00 73.44 283 ALA A C 1
ATOM 2210 O O . ALA A 1 283 ? -31.905 -23.342 51.534 1.00 73.44 283 ALA A O 1
ATOM 2211 N N . LYS A 1 284 ? -30.446 -23.580 49.843 1.00 72.12 284 LYS A N 1
ATOM 2212 C CA . LYS A 1 284 ? -30.990 -24.841 49.307 1.00 72.12 284 LYS A CA 1
ATOM 2213 C C . LYS A 1 284 ? -30.299 -26.097 49.848 1.00 72.12 284 LYS A C 1
ATOM 2215 O O . LYS A 1 284 ? -30.764 -27.195 49.545 1.00 72.12 284 LYS A O 1
ATOM 2220 N N . GLN A 1 285 ? -29.214 -25.971 50.618 1.00 69.12 285 GLN A N 1
ATOM 2221 C CA . GLN A 1 285 ? -28.635 -27.123 51.311 1.00 69.12 285 GLN A CA 1
ATOM 2222 C C . GLN A 1 285 ? -29.659 -27.626 52.339 1.00 69.12 285 GLN A C 1
ATOM 2224 O O . GLN A 1 285 ? -30.177 -26.818 53.115 1.00 69.12 285 GLN A O 1
ATOM 2229 N N . PRO A 1 286 ? -29.996 -28.928 52.340 1.00 61.94 286 PRO A N 1
ATOM 2230 C CA . PRO A 1 286 ? -30.960 -29.465 53.285 1.00 61.94 286 PRO A CA 1
ATOM 2231 C C . PRO A 1 286 ? -30.457 -29.192 54.702 1.00 61.94 286 PRO A C 1
ATOM 2233 O O . PRO A 1 286 ? -29.331 -29.562 55.043 1.00 61.94 286 PRO A O 1
ATOM 2236 N N . LEU A 1 287 ? -31.285 -28.521 55.514 1.00 61.69 287 LEU A N 1
ATOM 2237 C CA . LEU A 1 287 ? -30.993 -28.336 56.932 1.00 61.69 287 LEU A CA 1
ATOM 2238 C C . LEU A 1 287 ? -30.646 -29.711 57.528 1.00 61.69 287 LEU A C 1
ATOM 2240 O O . LEU A 1 287 ? -31.371 -30.676 57.250 1.00 61.69 287 LEU A O 1
ATOM 2244 N N . PRO A 1 288 ? -29.572 -29.824 58.336 1.00 65.38 288 PRO A N 1
ATOM 2245 C CA . PRO A 1 288 ? -29.287 -31.065 59.038 1.00 65.38 288 PRO A CA 1
ATOM 2246 C C . PRO A 1 288 ? -30.555 -31.478 59.794 1.00 65.38 288 PRO A C 1
ATOM 2248 O O . PRO A 1 288 ? -31.202 -30.607 60.388 1.00 65.38 288 PRO A O 1
ATOM 2251 N N . PRO A 1 289 ? -30.963 -32.759 59.723 1.00 67.81 289 PRO A N 1
ATOM 2252 C CA . PRO A 1 289 ? -32.237 -33.195 60.268 1.00 67.81 289 PRO A CA 1
ATOM 2253 C C . PRO A 1 289 ? -32.300 -32.770 61.729 1.00 67.81 289 PRO A C 1
ATOM 2255 O O . PRO A 1 289 ? -31.480 -33.201 62.540 1.00 67.81 289 PRO A O 1
ATOM 2258 N N . ALA A 1 290 ? -33.237 -31.869 62.036 1.00 63.78 290 ALA A N 1
ATOM 2259 C CA . ALA A 1 290 ? -33.418 -31.348 63.377 1.00 63.78 290 ALA A CA 1
ATOM 2260 C C . ALA A 1 290 ? -33.571 -32.540 64.323 1.00 63.78 290 ALA A C 1
ATOM 2262 O O . ALA A 1 290 ? -34.503 -33.340 64.183 1.00 63.78 290 ALA A O 1
ATOM 2263 N N . ALA A 1 291 ? -32.622 -32.682 65.251 1.00 56.59 291 ALA A N 1
ATOM 2264 C CA . ALA A 1 291 ? -32.717 -33.662 66.313 1.00 56.59 291 ALA A CA 1
ATOM 2265 C C . ALA A 1 291 ? -34.018 -33.372 67.064 1.00 56.59 291 ALA A C 1
ATOM 2267 O O . ALA A 1 291 ? -34.162 -32.340 67.720 1.00 56.59 291 ALA A O 1
ATOM 2268 N N . ARG A 1 292 ? -35.002 -34.257 66.889 1.00 54.88 292 ARG A N 1
ATOM 2269 C CA . ARG A 1 292 ? -36.277 -34.167 67.593 1.00 54.88 292 ARG A CA 1
ATOM 2270 C C . ARG A 1 292 ? -35.971 -34.179 69.094 1.00 54.88 292 ARG A C 1
ATOM 2272 O O . ARG A 1 292 ? -35.256 -35.087 69.532 1.00 54.88 292 ARG A O 1
ATOM 2279 N N . PRO A 1 293 ? -36.487 -33.222 69.882 1.00 47.44 293 PRO A N 1
ATOM 2280 C CA . PRO A 1 293 ? -36.352 -33.274 71.330 1.00 47.44 293 PRO A CA 1
ATOM 2281 C C . PRO A 1 293 ? -36.938 -34.603 71.828 1.00 47.44 293 PRO A C 1
ATOM 2283 O O . PRO A 1 293 ? -38.130 -34.849 71.661 1.00 47.44 293 PRO A O 1
ATOM 2286 N N . GLY A 1 294 ? -36.088 -35.488 72.361 1.00 55.91 294 GLY A N 1
ATOM 2287 C CA . GLY A 1 294 ? -36.495 -36.780 72.933 1.00 55.91 294 GLY A CA 1
ATOM 2288 C C . GLY A 1 294 ? -35.945 -38.055 72.274 1.00 55.91 294 GLY A C 1
ATOM 2289 O O . GLY A 1 294 ? -36.262 -39.141 72.753 1.00 55.91 294 GLY A O 1
ATOM 2290 N N . ALA A 1 295 ? -35.115 -37.989 71.227 1.00 50.16 295 ALA A N 1
ATOM 2291 C CA . ALA A 1 295 ? -34.464 -39.196 70.700 1.00 50.16 295 ALA A CA 1
ATOM 2292 C C . ALA A 1 295 ? -33.282 -39.629 71.594 1.00 50.16 295 ALA A C 1
ATOM 2294 O O . ALA A 1 295 ? -32.284 -38.917 71.704 1.00 50.16 295 ALA A O 1
ATOM 2295 N N . GLN A 1 296 ? -33.397 -40.795 72.242 1.00 48.34 296 GLN A N 1
ATOM 2296 C CA . GLN A 1 296 ? -32.313 -41.400 73.024 1.00 48.34 296 GLN A CA 1
ATOM 2297 C C . GLN A 1 296 ? -31.072 -41.681 72.150 1.00 48.34 296 GLN A C 1
ATOM 2299 O O . GLN A 1 296 ? -31.223 -42.098 70.998 1.00 48.34 296 GLN A O 1
ATOM 2304 N N . PRO A 1 297 ? -29.846 -41.513 72.683 1.00 45.06 297 PRO A N 1
ATOM 2305 C CA . PRO A 1 297 ? -28.622 -41.823 71.957 1.00 45.06 297 PRO A CA 1
ATOM 2306 C C . PRO A 1 297 ? -28.492 -43.340 71.762 1.00 45.06 297 PRO A C 1
ATOM 2308 O O . PRO A 1 297 ? -28.165 -44.088 72.683 1.00 45.06 297 PRO A O 1
ATOM 2311 N N . GLY A 1 298 ? -28.764 -43.792 70.537 1.00 44.88 298 GLY A N 1
ATOM 2312 C CA . GLY A 1 298 ? -28.478 -45.146 70.078 1.00 44.88 298 GLY A CA 1
ATOM 2313 C C . GLY A 1 298 ? -26.971 -45.361 69.956 1.00 44.88 298 GLY A C 1
ATOM 2314 O O . GLY A 1 298 ? -26.262 -44.574 69.336 1.00 44.88 298 GLY A O 1
ATOM 2315 N N . GLN A 1 299 ? -26.505 -46.427 70.592 1.00 44.53 299 GLN A N 1
ATOM 2316 C CA . GLN A 1 299 ? -25.116 -46.805 70.820 1.00 44.53 299 GLN A CA 1
ATOM 2317 C C . GLN A 1 299 ? -24.180 -46.663 69.608 1.00 44.53 299 GLN A C 1
ATOM 2319 O O . GLN A 1 299 ? -24.380 -47.251 68.545 1.00 44.53 299 GLN A O 1
ATOM 2324 N N . SER A 1 300 ? -23.067 -45.971 69.845 1.00 43.31 300 SER A N 1
ATOM 2325 C CA . SER A 1 300 ? -21.833 -46.068 69.074 1.00 43.31 300 SER A CA 1
ATOM 2326 C C . SER A 1 300 ? -21.300 -47.504 69.093 1.00 43.31 300 SER A C 1
ATOM 2328 O O . SER A 1 300 ? -20.969 -48.030 70.158 1.00 43.31 300 SER A O 1
ATOM 2330 N N . LYS A 1 301 ? -21.163 -48.128 67.921 1.00 44.41 301 LYS A N 1
ATOM 2331 C CA . LYS A 1 301 ? -20.425 -49.387 67.758 1.00 44.41 301 LYS A CA 1
ATOM 2332 C C . LYS A 1 301 ? -18.949 -49.049 67.482 1.00 44.41 301 LYS A C 1
ATOM 2334 O O . LYS A 1 301 ? -18.679 -48.420 66.458 1.00 44.41 301 LYS A O 1
ATOM 2339 N N . PRO A 1 302 ? -17.990 -49.420 68.350 1.00 44.78 302 PRO A N 1
ATOM 2340 C CA . PRO A 1 302 ? -16.578 -49.170 68.093 1.00 44.78 302 PRO A CA 1
ATOM 2341 C C . PRO A 1 302 ? -16.069 -50.151 67.031 1.00 44.78 302 PRO A C 1
ATOM 2343 O O . PRO A 1 302 ? -16.223 -51.367 67.161 1.00 44.78 302 PRO A O 1
ATOM 2346 N N . ARG A 1 303 ? -15.461 -49.629 65.963 1.00 42.22 303 ARG A N 1
ATOM 2347 C CA . ARG A 1 303 ? -14.705 -50.436 65.001 1.00 42.22 303 ARG A CA 1
ATOM 2348 C C . ARG A 1 303 ? -13.315 -50.636 65.608 1.00 42.22 303 ARG A C 1
ATOM 2350 O O . ARG A 1 303 ? -12.527 -49.698 65.667 1.00 42.22 303 ARG A O 1
ATOM 2357 N N . GLY A 1 304 ? -13.109 -51.824 66.171 1.00 39.41 304 GLY A N 1
ATOM 2358 C CA . GLY A 1 304 ? -11.942 -52.183 66.968 1.00 39.41 304 GLY A CA 1
ATOM 2359 C C . GLY A 1 304 ? -10.619 -52.033 66.222 1.00 39.41 304 GLY A C 1
ATOM 2360 O O . GLY A 1 304 ? -10.487 -52.407 65.058 1.00 39.41 304 GLY A O 1
ATOM 2361 N N . THR A 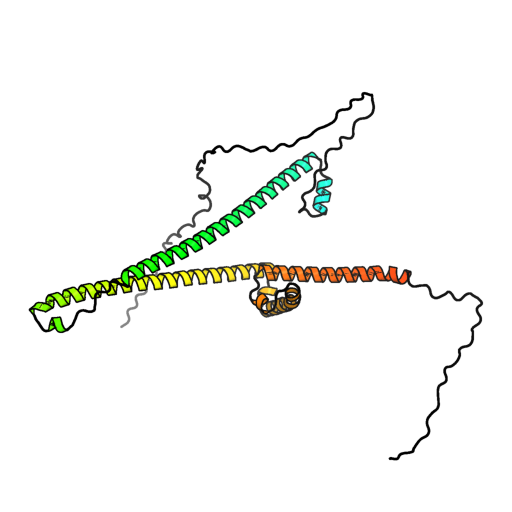1 305 ? -9.648 -51.489 66.942 1.00 43.56 305 THR A N 1
ATOM 2362 C CA . THR A 1 305 ? -8.220 -51.560 66.665 1.00 43.56 305 THR A CA 1
ATOM 2363 C C . THR A 1 305 ? -7.620 -52.805 67.331 1.00 43.56 305 THR A C 1
ATOM 2365 O O . THR A 1 305 ? -8.099 -53.238 68.376 1.00 43.56 305 THR A O 1
ATOM 2368 N N . LEU A 1 306 ? -6.522 -53.290 66.732 1.00 41.28 306 LEU A N 1
ATOM 2369 C CA . LEU A 1 306 ? -5.503 -54.229 67.241 1.00 41.28 306 LEU A CA 1
ATOM 2370 C C . LEU A 1 306 ? -5.807 -55.736 67.165 1.00 41.28 306 LEU A C 1
ATOM 2372 O O . LEU A 1 306 ? -6.548 -56.276 67.975 1.00 41.28 306 LEU A O 1
ATOM 2376 N N . ALA A 1 307 ? -5.101 -56.443 66.271 1.00 39.34 307 ALA A N 1
ATOM 2377 C CA . ALA A 1 307 ? -3.889 -57.198 66.640 1.00 39.34 307 ALA A CA 1
ATOM 2378 C C . ALA A 1 307 ? -3.539 -58.267 65.583 1.00 39.34 307 ALA A C 1
ATOM 2380 O O . ALA A 1 307 ? -4.129 -59.339 65.563 1.00 39.34 307 ALA A O 1
ATOM 2381 N N . THR A 1 308 ? -2.506 -58.018 64.777 1.00 47.81 308 THR A N 1
ATOM 2382 C CA . THR A 1 308 ? -1.637 -59.082 64.242 1.00 47.81 308 THR A CA 1
ATOM 2383 C C . THR A 1 308 ? -0.217 -58.539 64.199 1.00 47.81 308 THR A C 1
ATOM 2385 O O . THR A 1 308 ? 0.219 -57.953 63.211 1.00 47.81 308 THR A O 1
ATOM 2388 N N . LEU A 1 309 ? 0.468 -58.685 65.330 1.00 41.25 309 LEU A N 1
ATOM 2389 C CA . LEU A 1 309 ? 1.911 -58.564 65.461 1.00 41.25 309 LEU A CA 1
ATOM 2390 C C . LEU A 1 309 ? 2.361 -59.795 66.253 1.00 41.25 309 LEU A C 1
ATOM 2392 O O . LEU A 1 309 ? 2.082 -59.857 67.442 1.00 41.25 309 LEU A O 1
ATOM 2396 N N . TYR A 1 310 ? 2.953 -60.781 65.583 1.00 49.97 310 TYR A N 1
ATOM 2397 C CA . TYR A 1 310 ? 4.010 -61.688 66.062 1.00 49.97 310 TYR A CA 1
ATOM 2398 C C . TYR A 1 310 ? 4.617 -62.365 64.797 1.00 49.97 310 TYR A C 1
ATOM 2400 O O . TYR A 1 310 ? 4.006 -62.284 63.728 1.00 49.97 310 TYR A O 1
ATOM 2408 N N . PRO A 1 311 ? 5.849 -62.893 64.870 1.00 54.91 311 PRO A N 1
ATOM 2409 C CA . PRO A 1 311 ? 6.998 -62.513 64.057 1.00 54.91 311 PRO A CA 1
ATOM 2410 C C . PRO A 1 311 ? 7.567 -63.758 63.340 1.00 54.91 311 PRO A C 1
ATOM 2412 O O . PRO A 1 311 ? 7.042 -64.850 63.511 1.00 54.91 311 PRO A O 1
ATOM 2415 N N . ASP A 1 312 ? 8.630 -63.578 62.558 1.00 52.16 312 ASP A N 1
ATOM 2416 C CA . ASP A 1 312 ? 9.577 -64.612 62.109 1.00 52.16 312 ASP A CA 1
ATOM 2417 C C . ASP A 1 312 ? 9.026 -65.961 61.600 1.00 52.16 312 ASP A C 1
ATOM 2419 O O . ASP A 1 312 ? 8.744 -66.866 62.375 1.00 52.16 312 ASP A O 1
ATOM 2423 N N . ASP A 1 313 ? 9.030 -66.140 60.273 1.00 42.12 313 ASP A N 1
ATOM 2424 C CA . ASP A 1 313 ? 9.700 -67.302 59.666 1.00 42.12 313 ASP A CA 1
ATOM 2425 C C . ASP A 1 313 ? 9.897 -67.121 58.143 1.00 42.12 313 ASP A C 1
ATOM 2427 O O . ASP A 1 313 ? 8.959 -66.956 57.363 1.00 42.12 313 ASP A O 1
ATOM 2431 N N . VAL A 1 314 ? 11.162 -67.163 57.721 1.00 48.53 314 VAL A N 1
ATOM 2432 C CA . VAL A 1 314 ? 11.663 -67.367 56.343 1.00 48.53 314 VAL A CA 1
ATOM 2433 C C . VAL A 1 314 ? 12.196 -68.813 56.348 1.00 48.53 314 VAL A C 1
ATOM 2435 O O . VAL A 1 314 ? 12.928 -69.096 57.297 1.00 48.53 314 VAL A O 1
ATOM 2438 N N . PRO A 1 315 ? 11.937 -69.743 55.384 1.00 47.91 315 PRO A N 1
ATOM 2439 C CA . PRO A 1 315 ? 12.491 -69.649 54.022 1.00 47.91 315 PRO A CA 1
ATOM 2440 C C . PRO A 1 315 ? 11.784 -70.423 52.870 1.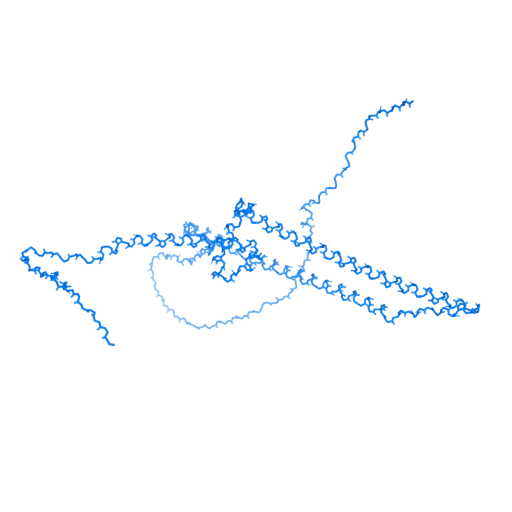00 47.91 315 PRO A C 1
ATOM 2442 O O . PRO A 1 315 ? 10.928 -71.274 53.062 1.00 47.91 315 PRO A O 1
ATOM 2445 N N . ARG A 1 316 ? 12.247 -70.097 51.650 1.00 41.59 316 ARG A N 1
ATOM 2446 C CA . ARG A 1 316 ? 12.393 -70.889 50.402 1.00 41.59 316 ARG A CA 1
ATOM 2447 C C . ARG A 1 316 ? 11.631 -72.220 50.230 1.00 41.59 316 ARG A C 1
ATOM 2449 O O . ARG A 1 316 ? 11.884 -73.182 50.948 1.00 41.59 316 ARG A O 1
ATOM 2456 N N . ASN A 1 317 ? 10.963 -72.328 49.078 1.00 45.59 317 ASN A N 1
ATOM 2457 C CA . ASN A 1 317 ? 11.343 -73.266 48.008 1.00 45.59 317 ASN A CA 1
ATOM 2458 C C . ASN A 1 317 ? 11.128 -72.609 46.643 1.00 45.59 317 ASN A C 1
ATOM 2460 O O . ASN A 1 317 ? 10.128 -71.870 46.518 1.00 45.59 317 ASN A O 1
#

Organism: NCBI:txid93063

Radius of gyration: 44.5 Å; chains: 1; bounding box: 129×114×126 Å

Sequence (317 aa):
MDIQTEVAPSEQTPAAQPAAPSLTDMYGDEAQIEPTDGQPQQDARAEASQDTTDAGDDGEPADVDLPTIDTPTSWAKDAKDVFASLPREAQEIIAKREADREKFVQTKSREAANTRQAVESEARQALTTIMQNHQQALEQFLPELPPMPDPRLLASPEHRDIYFQQEAAYKYAVAQRDSVSQQLEQARNHAQAIYQQQLQAEIQAEHAVLEDAFGDEWSDPSSRAKLLSDLEPIAAEFGYPKEVMAEARAADIIALRRIGDLKAKADKYDQLMKKRMEPVRAAKQPLPPAARPGAQPGQSKPRGTLATLYPDDVPRN

pLDDT: mean 72.81, std 21.51, range [26.83, 94.5]